Protein 3VCX (pdb70)

Solvent-accessible surface area: 11504 Å² total

Nearest PDB structures (foldseek):
  3vcx-assembly1_B  TM=1.008E+00  e=1.999E-26  Rhodopseudomonas palustris CGA009
  3vcx-assembly1_A  TM=9.948E-01  e=8.046E-24  Rhodopseudomonas palustris CGA009
  5umq-assembly1_A  TM=7.562E-01  e=1.669E-05  Streptomyces sp. CB03234
  3e5d-assembly1_A-2  TM=6.661E-01  e=3.177E-06  Listeria monocytogenes serotype 4b str. F2365
  3oaj-assembly1_A  TM=7.176E-01  e=1.660E-04  Bacillus subtilis subsp. subtilis str. 168

B-factor: mean 14.62, std 11.51, range [1.92, 62.74]

Radius of gyration: 17.18 Å; Cα contacts (8 Å, |Δi|>4): 597; chains: 2; bounding box: 33×38×48 Å

Foldseek 3Di:
DLPPDAEEFAQAQVQQVVVCVVQPQWDWPDDDRAKTKIAHPVGRNYIYMYGNQCPPPPPRVRRDHDDDAEAEDEDDCQPVSCVVCVVVPFDWPADFDVDCWTWTWTATPSRHIYIYIYRD/DPPDEEEFAQQQPQQVVVCVVQPQWDFPDDDRAKTWIAHPVHRHYIYMYGNQPDPPDDPVRRDHDDPAEDEDEDACQPVSCVVCVVVPFAWPADWDPVCNTWTWTATPSRHIYIYHYDD

Structure (mmCIF, N/CA/C/O backbone):
data_3VCX
#
_entry.id   3VCX
#
_cell.length_a   34.825
_cell.length_b   67.918
_cell.length_c   103.481
_cell.angle_alpha   90.00
_cell.angle_beta   90.00
_cell.angle_gamma   90.00
#
_symmetry.space_group_name_H-M   'P 21 21 21'
#
loop_
_entity.id
_entity.type
_entity.pdbx_description
1 polymer 'Glyoxalase/Bleomycin resistance protein/dioxygenase domain'
2 non-polymer 'TETRAETHYLENE GLYCOL'
3 water water
#
loop_
_atom_site.group_PDB
_atom_site.id
_atom_site.type_symbol
_atom_site.label_atom_id
_atom_site.label_alt_id
_atom_site.label_comp_id
_atom_site.label_asym_id
_atom_site.label_entity_id
_atom_site.label_seq_id
_atom_site.pdbx_PDB_ins_code
_atom_site.Cartn_x
_atom_site.Cartn_y
_atom_site.Cartn_z
_atom_site.occupancy
_atom_site.B_iso_or_equiv
_atom_site.auth_seq_id
_atom_site.auth_comp_id
_atom_site.auth_asym_id
_atom_site.auth_atom_id
_atom_site.pdbx_PDB_model_num
ATOM 9 N N . ARG A 1 23 ? 24.003 36.194 75.968 1.00 28.19 2 ARG A N 1
ATOM 10 C CA . ARG A 1 23 ? 23.576 34.793 75.995 1.00 26.14 2 ARG A CA 1
ATOM 11 C C . ARG A 1 23 ? 22.625 34.536 74.799 1.00 20.58 2 ARG A C 1
ATOM 12 O O . ARG A 1 23 ? 21.698 35.302 74.488 1.00 22.46 2 ARG A O 1
ATOM 20 N N . SER A 1 24 ? 22.930 33.475 74.083 1.00 32.26 3 SER A N 1
ATOM 21 C CA . SER A 1 24 ? 22.218 33.243 72.864 1.00 21.56 3 SER A CA 1
ATOM 22 C C . SER A 1 24 ? 20.781 32.880 73.154 1.00 16.13 3 SER A C 1
ATOM 23 O O . SER A 1 24 ? 19.916 33.062 72.271 1.00 13.57 3 SER A O 1
ATOM 26 N N . THR A 1 25 ? 20.531 32.335 74.358 1.00 14.27 4 THR A N 1
ATOM 27 C CA . THR A 1 25 ? 19.208 31.818 74.696 1.00 13.20 4 THR A CA 1
ATOM 28 C C . THR A 1 25 ? 18.414 32.743 75.631 1.00 9.22 4 THR A C 1
ATOM 29 O O . THR A 1 25 ? 17.537 32.253 76.365 1.00 10.39 4 THR A O 1
ATOM 33 N N . SER A 1 26 ? 18.610 34.047 75.589 1.00 11.34 5 SER A N 1
ATOM 34 C CA A SER A 1 26 ? 17.904 34.892 76.569 0.50 9.38 5 SER A CA 1
ATOM 35 C CA B SER A 1 26 ? 17.919 34.937 76.540 0.50 7.81 5 SER A CA 1
ATOM 36 C C . SER A 1 26 ? 16.436 35.165 76.262 1.00 6.89 5 SER A C 1
ATOM 37 O O . SER A 1 26 ? 15.711 35.664 77.126 1.00 9.06 5 SER A O 1
ATOM 42 N N . TYR A 1 27 ? 15.988 34.849 75.033 1.00 6.16 6 TYR A N 1
ATOM 43 C CA . TYR A 1 27 ? 14.609 35.061 74.638 1.00 6.77 6 TYR A CA 1
ATOM 44 C C . TYR A 1 27 ? 14.273 34.160 73.495 1.00 6.15 6 TYR A C 1
ATOM 45 O O . TYR A 1 27 ? 14.942 34.191 72.432 1.00 7.14 6 TYR A O 1
ATOM 54 N N . TYR A 1 28 ? 13.248 33.336 73.673 1.00 5.03 7 TYR A N 1
ATOM 55 C CA . TYR A 1 28 ? 12.815 32.502 72.539 1.00 4.55 7 TYR A CA 1
ATOM 56 C C . TYR A 1 28 ? 11.445 31.946 72.808 1.00 3.74 7 TYR A C 1
ATOM 57 O O . TYR A 1 28 ? 11.004 31.826 73.970 1.00 4.24 7 TYR A O 1
ATOM 66 N N . PRO A 1 29 ? 10.729 31.543 71.771 1.00 3.70 8 PRO A N 1
ATOM 67 C CA . PRO A 1 29 ? 9.405 30.924 71.909 1.00 2.93 8 PRO A CA 1
ATOM 68 C C . PRO A 1 29 ? 9.457 29.402 72.028 1.00 3.51 8 PRO A C 1
ATOM 69 O O . PRO A 1 29 ? 10.418 28.746 71.570 1.00 3.18 8 PRO A O 1
ATOM 73 N N . VAL A 1 30 ? 8.438 28.872 72.720 1.00 2.82 9 VAL A N 1
ATOM 74 C CA . VAL A 1 30 ? 8.230 27.437 72.895 1.00 2.86 9 VAL A CA 1
ATOM 75 C C . VAL A 1 30 ? 6.845 27.145 72.343 1.00 3.41 9 VAL A C 1
ATOM 76 O O . VAL A 1 30 ? 5.862 27.735 72.798 1.00 4.07 9 VAL A O 1
ATOM 80 N N . ILE A 1 31 ? 6.756 26.246 71.365 1.00 2.77 10 ILE A N 1
ATOM 81 C CA . ILE A 1 31 ? 5.462 25.911 70.780 1.00 4.03 10 ILE A CA 1
ATOM 82 C C . ILE A 1 31 ? 4.984 24.542 71.292 1.00 3.05 10 ILE A C 1
ATOM 83 O O . ILE A 1 31 ? 5.804 23.600 71.371 1.00 3.71 10 ILE A O 1
ATOM 96 N N . THR A 1 33 ? 2.841 21.112 70.941 1.00 3.35 12 THR A N 1
ATOM 97 C CA . THR A 1 33 ? 2.284 20.227 69.922 1.00 4.73 12 THR A CA 1
ATOM 98 C C . THR A 1 33 ? 2.144 18.828 70.481 1.00 6.62 12 THR A C 1
ATOM 99 O O . THR A 1 33 ? 2.858 18.437 71.407 1.00 7.02 12 THR A O 1
ATOM 103 N N . SER A 1 34 ? 1.276 18.019 69.848 1.00 5.99 13 SER A N 1
ATOM 104 C CA . SER A 1 34 ? 1.199 16.624 70.155 1.00 6.84 13 SER A CA 1
ATOM 105 C C . SER A 1 34 ? 2.170 15.819 69.318 1.00 7.64 13 SER A C 1
ATOM 106 O O . SER A 1 34 ? 2.285 14.596 69.560 1.00 11.05 13 SER A O 1
ATOM 109 N N . ASP A 1 35 ? 2.882 16.418 68.354 1.00 8.25 14 ASP A N 1
ATOM 110 C CA . ASP A 1 35 ? 3.885 15.677 67.575 1.00 9.82 14 ASP A CA 1
ATOM 111 C C . ASP A 1 35 ? 5.220 16.376 67.614 1.00 7.29 14 ASP A C 1
ATOM 112 O O . ASP A 1 35 ? 5.658 17.074 66.700 1.00 7.56 14 ASP A O 1
ATOM 117 N N . VAL A 1 36 ? 5.895 16.166 68.726 1.00 7.08 15 VAL A N 1
ATOM 118 C CA . VAL A 1 36 ? 7.156 16.809 68.991 1.00 5.69 15 VAL A CA 1
ATOM 119 C C . VAL A 1 36 ? 8.217 16.396 67.982 1.00 6.99 15 VAL A C 1
ATOM 120 O O . VAL A 1 36 ? 8.862 17.281 67.416 1.00 6.77 15 VAL A O 1
ATOM 124 N N . ALA A 1 37 ? 8.402 15.100 67.763 1.00 7.86 16 ALA A N 1
ATOM 125 C CA . ALA A 1 37 ? 9.543 14.680 66.908 1.00 8.21 16 ALA A CA 1
ATOM 126 C C . ALA A 1 37 ? 9.310 15.151 65.450 1.00 7.71 16 ALA A C 1
ATOM 127 O O . ALA A 1 37 ? 10.252 15.611 64.809 1.00 10.66 16 ALA A O 1
ATOM 129 N N . ALA A 1 38 ? 8.076 15.039 64.976 1.00 9.60 17 ALA A N 1
ATOM 130 C CA . ALA A 1 38 ? 7.850 15.460 63.567 1.00 9.99 17 ALA A CA 1
ATOM 131 C C . ALA A 1 38 ? 7.965 16.939 63.390 1.00 8.73 17 ALA A C 1
ATOM 132 O O . ALA A 1 38 ? 8.533 17.409 62.381 1.00 8.77 17 ALA A O 1
ATOM 134 N N . THR A 1 39 ? 7.551 17.700 64.402 1.00 7.03 18 THR A N 1
ATOM 135 C CA . THR A 1 39 ? 7.763 19.156 64.347 1.00 5.45 18 THR A CA 1
ATOM 136 C C . THR A 1 39 ? 9.252 19.513 64.345 1.00 6.04 18 THR A C 1
ATOM 137 O O . THR A 1 39 ? 9.722 20.295 63.527 1.00 6.42 18 THR A O 1
ATOM 141 N N . ALA A 1 40 ? 10.018 18.894 65.236 1.00 5.52 19 ALA A N 1
ATOM 142 C CA . ALA A 1 40 ? 11.448 19.187 65.303 1.00 6.88 19 ALA A CA 1
ATOM 143 C C . ALA A 1 40 ? 12.126 18.826 63.988 1.00 5.97 19 ALA A C 1
ATOM 144 O O . ALA A 1 40 ? 12.958 19.581 63.495 1.00 7.95 19 ALA A O 1
ATOM 146 N N . ALA A 1 41 ? 11.771 17.682 63.407 1.00 6.87 20 ALA A N 1
ATOM 147 C CA . ALA A 1 41 ? 12.428 17.231 62.178 1.00 7.84 20 ALA A CA 1
ATOM 148 C C . ALA A 1 41 ? 12.145 18.237 61.047 1.00 8.53 20 ALA A C 1
ATOM 149 O O . ALA A 1 41 ? 13.013 18.502 60.234 1.00 9.75 20 ALA A O 1
ATOM 151 N N . PHE A 1 42 ? 10.922 18.769 61.042 1.00 6.96 21 PHE A N 1
ATOM 152 C CA . PHE A 1 42 ? 10.524 19.746 60.027 1.00 6.33 21 PHE A CA 1
ATOM 153 C C . PHE A 1 42 ? 11.426 20.995 60.058 1.00 7.21 21 PHE A C 1
ATOM 154 O O . PHE A 1 42 ? 11.955 21.432 59.015 1.00 7.74 21 PHE A O 1
ATOM 162 N N . TYR A 1 43 ? 11.664 21.562 61.235 1.00 5.39 22 TYR A N 1
ATOM 163 C CA . TYR A 1 43 ? 12.455 22.780 61.322 1.00 5.20 22 TYR A CA 1
ATOM 164 C C . TYR A 1 43 ? 13.924 22.496 61.011 1.00 7.20 22 TYR A C 1
ATOM 165 O O . TYR A 1 43 ? 14.638 23.339 60.454 1.00 9.01 22 TYR A O 1
ATOM 174 N N . CYS A 1 44 ? 14.417 21.325 61.416 1.00 7.07 23 CYS A N 1
ATOM 175 C CA . CYS A 1 44 ? 15.809 20.952 61.108 1.00 7.89 23 CYS A CA 1
ATOM 176 C C . CYS A 1 44 ? 15.970 20.719 59.599 1.00 11.36 23 CYS A C 1
ATOM 177 O O . CYS A 1 44 ? 16.997 21.150 58.997 1.00 13.88 23 CYS A O 1
ATOM 180 N N . GLN A 1 45 ? 14.987 20.048 58.986 1.00 8.40 24 GLN A N 1
ATOM 181 C CA . GLN A 1 45 ? 15.119 19.791 57.545 1.00 11.81 24 GLN A CA 1
ATOM 182 C C . GLN A 1 45 ? 15.046 21.040 56.661 1.00 11.12 24 GLN A C 1
ATOM 183 O O . GLN A 1 45 ? 15.819 21.167 55.694 1.00 13.38 24 GLN A O 1
ATOM 189 N N . HIS A 1 46 ? 14.142 21.956 56.991 1.00 8.89 25 HIS A N 1
ATOM 190 C CA . HIS A 1 46 ? 13.846 23.047 56.056 1.00 7.47 25 HIS A CA 1
ATOM 191 C C . HIS A 1 46 ? 14.311 24.414 56.490 1.00 11.30 25 HIS A C 1
ATOM 192 O O . HIS A 1 46 ? 14.382 25.309 55.645 1.00 12.53 25 HIS A O 1
ATOM 199 N N . PHE A 1 47 ? 14.581 24.635 57.788 1.00 9.32 26 PHE A N 1
ATOM 200 C CA . PHE A 1 47 ? 14.839 25.991 58.306 1.00 11.60 26 PHE A CA 1
ATOM 201 C C . PHE A 1 47 ? 16.167 26.176 59.026 1.00 10.89 26 PHE A C 1
ATOM 202 O O . PHE A 1 47 ? 16.343 27.175 59.756 1.00 12.75 26 PHE A O 1
ATOM 210 N N . GLY A 1 48 ? 17.096 25.259 58.794 1.00 9.83 27 GLY A N 1
ATOM 211 C CA . GLY A 1 48 ? 18.477 25.464 59.207 1.00 12.07 27 GLY A CA 1
ATOM 212 C C . GLY A 1 48 ? 18.698 25.321 60.704 1.00 11.37 27 GLY A C 1
ATOM 213 O O . GLY A 1 48 ? 19.695 25.856 61.204 1.00 12.67 27 GLY A O 1
ATOM 214 N N . PHE A 1 49 ? 17.814 24.629 61.404 1.00 10.04 28 PHE A N 1
ATOM 215 C CA . PHE A 1 49 ? 17.944 24.366 62.852 1.00 8.06 28 PHE A CA 1
ATOM 216 C C . PHE A 1 49 ? 18.680 23.078 63.114 1.00 10.03 28 PHE A C 1
ATOM 217 O O . PHE A 1 49 ? 18.646 22.136 62.299 1.00 12.13 28 PHE A O 1
ATOM 225 N N . ARG A 1 50 ? 19.297 23.012 64.293 1.00 8.72 29 ARG A N 1
ATOM 226 C CA A ARG A 1 50 ? 19.806 21.768 64.814 0.50 10.10 29 ARG A CA 1
ATOM 227 C CA B ARG A 1 50 ? 19.863 21.789 64.818 0.50 12.18 29 ARG A CA 1
ATOM 228 C C . ARG A 1 50 ? 19.431 21.637 66.285 1.00 9.55 29 ARG A C 1
ATOM 229 O O . ARG A 1 50 ? 19.200 22.630 66.991 1.00 9.65 29 ARG A O 1
ATOM 244 N N . PRO A 1 51 ? 19.318 20.404 66.777 1.00 11.66 30 PRO A N 1
ATOM 245 C CA . PRO A 1 51 ? 18.906 20.167 68.149 1.00 11.82 30 PRO A CA 1
ATOM 246 C C . PRO A 1 51 ? 20.010 20.365 69.180 1.00 13.02 30 PRO A C 1
ATOM 247 O O . PRO A 1 51 ? 21.136 19.837 68.979 1.00 15.28 30 PRO A O 1
ATOM 251 N N . LEU A 1 52 ? 19.742 21.092 70.251 1.00 10.32 31 LEU A N 1
ATOM 252 C CA . LEU A 1 52 ? 20.680 21.159 71.388 1.00 11.91 31 LEU A CA 1
ATOM 253 C C . LEU A 1 52 ? 20.276 20.213 72.503 1.00 14.47 31 LEU A C 1
ATOM 254 O O . LEU A 1 52 ? 21.064 19.841 73.348 1.00 15.46 31 LEU A O 1
ATOM 259 N N . PHE A 1 53 ? 19.009 19.847 72.540 1.00 11.49 32 PHE A N 1
ATOM 260 C CA . PHE A 1 53 ? 18.453 18.932 73.555 1.00 9.75 32 PHE A CA 1
ATOM 261 C C . PHE A 1 53 ? 17.276 18.253 72.857 1.00 8.41 32 PHE A C 1
ATOM 262 O O . PHE A 1 53 ? 16.424 18.959 72.253 1.00 7.63 32 PHE A O 1
ATOM 270 N N . GLU A 1 54 ? 17.194 16.924 72.925 1.00 9.88 33 GLU A N 1
ATOM 271 C CA . GLU A 1 54 ? 16.107 16.172 72.283 1.00 8.89 33 GLU A CA 1
ATOM 272 C C . GLU A 1 54 ? 15.593 15.090 73.193 1.00 11.19 33 GLU A C 1
ATOM 273 O O . GLU A 1 54 ? 16.297 14.118 73.482 1.00 13.67 33 GLU A O 1
ATOM 279 N N . ALA A 1 55 ? 14.356 15.194 73.598 1.00 11.18 34 ALA A N 1
ATOM 280 C CA . ALA A 1 55 ? 13.678 14.113 74.309 1.00 10.86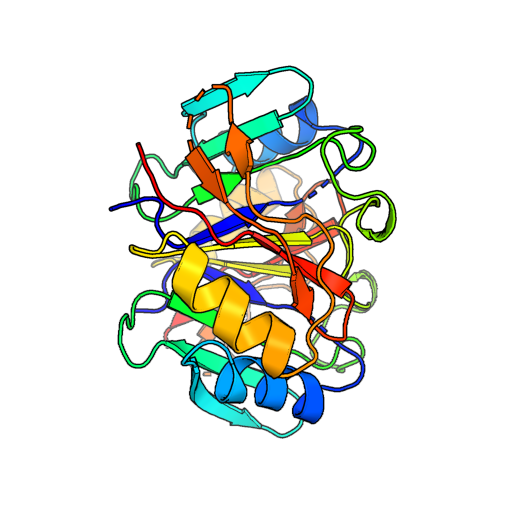 34 ALA A CA 1
ATOM 281 C C . ALA A 1 55 ? 12.283 13.945 73.648 1.00 12.20 34 ALA A C 1
ATOM 282 O O . ALA A 1 55 ? 11.885 14.776 72.839 1.00 11.35 34 ALA A O 1
ATOM 284 N N . ASP A 1 56 ? 11.516 12.916 74.031 1.00 10.57 35 ASP A N 1
ATOM 285 C CA . ASP A 1 56 ? 10.217 12.694 73.421 1.00 10.87 35 ASP A CA 1
ATOM 286 C C . ASP A 1 56 ? 9.258 13.808 73.719 1.00 8.67 35 ASP A C 1
ATOM 287 O O . ASP A 1 56 ? 8.320 14.027 72.939 1.00 12.76 35 ASP A O 1
ATOM 292 N N . TRP A 1 57 ? 9.457 14.499 74.841 1.00 7.35 36 TRP A N 1
ATOM 293 C CA . TRP A 1 57 ? 8.468 15.496 75.291 1.00 7.30 36 TRP A CA 1
ATOM 294 C C . TRP A 1 57 ? 8.906 16.930 75.025 1.00 6.69 36 TRP A C 1
ATOM 295 O O . TRP A 1 57 ? 8.152 17.849 75.235 1.00 6.29 36 TRP A O 1
ATOM 306 N N . TYR A 1 58 ? 10.179 17.128 74.655 1.00 6.91 37 TYR A N 1
ATOM 307 C CA . TYR A 1 58 ? 10.761 18.480 74.549 1.00 5.27 37 TYR A CA 1
ATOM 308 C C . TYR A 1 58 ? 11.994 18.462 73.661 1.00 5.57 37 TYR A C 1
ATOM 309 O O . TYR A 1 58 ? 12.893 17.633 73.875 1.00 7.51 37 TYR A O 1
ATOM 318 N N . VAL A 1 59 ? 12.041 19.393 72.713 1.00 5.39 38 VAL A N 1
ATOM 319 C CA . VAL A 1 59 ? 13.241 19.544 71.897 1.00 5.55 38 VAL A CA 1
ATOM 320 C C . VAL A 1 59 ? 13.605 21.036 71.838 1.00 6.06 38 VAL A C 1
ATOM 321 O O . VAL A 1 59 ? 12.738 21.883 71.609 1.00 5.74 38 VAL A O 1
ATOM 325 N N . HIS A 1 60 ? 14.876 21.356 72.138 1.00 5.64 39 HIS A N 1
ATOM 326 C CA . HIS A 1 60 ? 15.333 22.733 71.947 1.00 6.40 39 HIS A CA 1
ATOM 327 C C . HIS A 1 60 ? 16.138 22.800 70.653 1.00 5.38 39 HIS A C 1
ATOM 328 O O . HIS A 1 60 ? 17.185 22.146 70.516 1.00 6.72 39 HIS A O 1
ATOM 335 N N . LEU A 1 61 ? 15.680 23.627 69.705 1.00 5.07 40 LEU A N 1
ATOM 336 C CA . LEU A 1 61 ? 16.400 23.811 68.435 1.00 5.15 40 LEU A CA 1
ATOM 337 C C . LEU A 1 61 ? 17.063 25.172 68.415 1.00 5.61 40 LEU A C 1
ATOM 338 O O . LEU A 1 61 ? 16.535 26.175 68.934 1.00 4.95 40 LEU A O 1
ATOM 343 N N . GLN A 1 62 ? 18.212 25.216 67.755 1.00 5.95 41 GLN A N 1
ATOM 344 C CA . GLN A 1 62 ? 18.945 26.446 67.577 1.00 6.80 41 GLN A CA 1
ATOM 345 C C . GLN A 1 62 ? 19.417 26.546 66.130 1.00 6.69 41 GLN A C 1
ATOM 346 O O . GLN A 1 62 ? 19.780 25.521 65.518 1.00 8.98 41 GLN A O 1
ATOM 352 N N . SER A 1 63 ? 19.370 27.740 65.545 1.00 7.30 42 SER A N 1
ATOM 353 C CA . SER A 1 63 ? 19.864 27.889 64.175 1.00 6.99 42 SER A CA 1
ATOM 354 C C . SER A 1 63 ? 21.353 27.610 64.130 1.00 8.55 42 SER A C 1
ATOM 355 O O . SER A 1 63 ? 22.115 28.103 64.958 1.00 8.29 42 SER A O 1
ATOM 358 N N . ALA A 1 64 ? 21.762 26.809 63.156 1.00 9.32 43 ALA A N 1
ATOM 359 C CA . ALA A 1 64 ? 23.180 26.547 62.959 1.00 9.73 43 ALA A CA 1
ATOM 360 C C . ALA A 1 64 ? 24.016 27.802 62.699 1.00 9.64 43 ALA A C 1
ATOM 361 O O . ALA A 1 64 ? 25.154 27.866 63.133 1.00 13.32 43 ALA A O 1
ATOM 363 N N . GLU A 1 65 ? 23.427 28.766 61.996 1.00 9.25 44 GLU A N 1
ATOM 364 C CA . GLU A 1 65 ? 24.148 29.964 61.598 1.00 9.80 44 GLU A CA 1
ATOM 365 C C . GLU A 1 65 ? 23.993 31.141 62.545 1.00 11.53 44 GLU A C 1
ATOM 366 O O . GLU A 1 65 ? 24.649 32.127 62.397 1.00 13.97 44 GLU A O 1
ATOM 372 N N . ASP A 1 66 ? 23.077 31.057 63.520 1.00 8.95 45 ASP A N 1
ATOM 373 C CA . ASP A 1 66 ? 22.878 32.149 64.475 1.00 9.19 45 ASP A CA 1
ATOM 374 C C . ASP A 1 66 ? 22.372 31.581 65.795 1.00 8.10 45 ASP A C 1
ATOM 375 O O . ASP A 1 66 ? 21.158 31.324 65.945 1.00 7.30 45 ASP A O 1
ATOM 380 N N . PRO A 1 67 ? 23.228 31.419 66.767 1.00 8.64 46 PRO A N 1
ATOM 381 C CA . PRO A 1 67 ? 22.794 30.850 68.038 1.00 8.62 46 PRO A CA 1
ATOM 382 C C . PRO A 1 67 ? 21.750 31.708 68.745 1.00 8.46 46 PRO A C 1
ATOM 383 O O . PRO A 1 67 ? 21.111 31.208 69.673 1.00 9.24 46 PRO A O 1
ATOM 387 N N . ALA A 1 68 ? 21.558 32.959 68.353 1.00 7.63 47 ALA A N 1
ATOM 388 C CA . ALA A 1 68 ? 20.487 33.762 68.951 1.00 7.32 47 ALA A CA 1
ATOM 389 C C . ALA A 1 68 ? 19.098 33.404 68.416 1.00 8.24 47 ALA A C 1
ATOM 390 O O . ALA A 1 68 ? 18.127 33.984 68.904 1.00 10.20 47 ALA A O 1
ATOM 392 N N . VAL A 1 69 ? 18.988 32.503 67.461 1.00 6.07 48 VAL A N 1
ATOM 393 C CA . VAL A 1 69 ? 17.673 32.096 66.924 1.00 5.38 48 VAL A CA 1
ATOM 394 C C . VAL A 1 69 ? 17.432 30.700 67.477 1.00 5.19 48 VAL A C 1
ATOM 395 O O . VAL A 1 69 ? 18.108 29.734 67.124 1.00 6.07 48 VAL A O 1
ATOM 399 N N . ASN A 1 70 ? 16.406 30.619 68.331 1.00 4.91 49 ASN A N 1
ATOM 400 C CA . ASN A 1 70 ? 16.058 29.383 69.035 1.00 4.58 49 ASN A CA 1
ATOM 401 C C . ASN A 1 70 ? 14.554 29.158 68.923 1.00 3.99 49 ASN A C 1
ATOM 402 O O . ASN A 1 70 ? 13.768 30.125 68.953 1.00 5.29 49 ASN A O 1
ATOM 407 N N . LEU A 1 71 ? 14.163 27.890 68.913 1.00 3.92 50 LEU A N 1
ATOM 408 C CA . LEU A 1 71 ? 12.761 27.495 68.935 1.00 3.71 50 LEU A CA 1
ATOM 409 C C . LEU A 1 71 ? 12.680 26.226 69.750 1.00 3.77 50 LEU A C 1
ATOM 410 O O . LEU A 1 71 ? 13.379 25.252 69.441 1.00 5.17 50 LEU A O 1
ATOM 415 N N . ALA A 1 72 ? 11.838 26.200 70.772 1.00 3.77 51 ALA A N 1
ATOM 416 C CA . ALA A 1 72 ? 11.660 24.953 71.523 1.00 3.05 51 ALA A CA 1
ATOM 417 C C . ALA A 1 72 ? 10.286 24.391 71.207 1.00 2.69 51 ALA A C 1
ATOM 418 O O . ALA A 1 72 ? 9.347 25.107 70.864 1.00 3.01 51 ALA A O 1
ATOM 420 N N . ILE A 1 73 ? 10.188 23.068 71.285 1.00 3.88 52 ILE A N 1
ATOM 421 C CA A ILE A 1 73 ? 9.001 22.327 70.887 0.50 5.13 52 ILE A CA 1
ATOM 422 C CA B ILE A 1 73 ? 9.024 22.283 70.855 0.50 2.92 52 ILE A CA 1
ATOM 423 C C . ILE A 1 73 ? 8.662 21.419 72.056 1.00 4.13 52 ILE A C 1
ATOM 424 O O . ILE A 1 73 ? 9.497 20.667 72.540 1.00 5.66 52 ILE A O 1
ATOM 433 N N . LEU A 1 74 ? 7.416 21.500 72.519 1.00 3.59 53 LEU A N 1
ATOM 434 C CA . LEU A 1 74 ? 7.023 20.912 73.800 1.00 3.55 53 LEU A CA 1
ATOM 435 C C . LEU A 1 74 ? 5.752 20.134 73.644 1.00 3.34 53 LEU A C 1
ATOM 436 O O . LEU A 1 74 ? 4.821 20.660 73.030 1.00 3.68 53 LEU A O 1
ATOM 441 N N . ASP A 1 75 ? 5.636 18.960 74.256 1.00 3.78 54 ASP A N 1
ATOM 442 C CA . ASP A 1 75 ? 4.355 18.267 74.298 1.00 3.92 54 ASP A CA 1
ATOM 443 C C . ASP A 1 75 ? 3.361 19.073 75.091 1.00 4.43 54 ASP A C 1
ATOM 444 O O . ASP A 1 75 ? 3.565 19.291 76.288 1.00 3.85 54 ASP A O 1
ATOM 449 N N . GLY A 1 76 ? 2.278 19.553 74.447 1.00 4.67 55 GLY A N 1
ATOM 450 C CA . GLY A 1 76 ? 1.398 20.522 75.088 1.00 4.57 55 GLY A CA 1
ATOM 451 C C . GLY A 1 76 ? 0.533 20.024 76.216 1.00 3.91 55 GLY A C 1
ATOM 452 O O . GLY A 1 76 ? -0.183 20.820 76.817 1.00 4.84 55 GLY A O 1
ATOM 453 N N . GLN A 1 77 ? 0.591 18.718 76.531 1.00 4.40 56 GLN A N 1
ATOM 454 C CA . GLN A 1 77 ? -0.103 18.204 77.705 1.00 4.93 56 GLN A CA 1
ATOM 455 C C . GLN A 1 77 ? 0.850 17.732 78.797 1.00 5.25 56 GLN A C 1
ATOM 456 O O . GLN A 1 77 ? 0.411 17.105 79.761 1.00 5.83 56 GLN A O 1
ATOM 462 N N . HIS A 1 78 ? 2.125 18.043 78.649 1.00 5.27 57 HIS A N 1
ATOM 463 C CA . HIS A 1 78 ? 3.071 17.581 79.675 1.00 5.42 57 HIS A CA 1
ATOM 464 C C . HIS A 1 78 ? 2.729 18.180 81.017 1.00 7.75 57 HIS A C 1
ATOM 465 O O . HIS A 1 78 ? 2.419 19.360 81.101 1.00 7.87 57 HIS A O 1
ATOM 472 N N . SER A 1 79 ? 2.829 17.346 82.066 1.00 7.45 58 SER A N 1
ATOM 473 C CA . SER A 1 79 ? 2.314 17.702 83.400 1.00 8.97 58 SER A CA 1
ATOM 474 C C . SER A 1 79 ? 3.110 18.893 83.935 1.00 11.18 58 SER A C 1
ATOM 475 O O . SER A 1 79 ? 2.606 19.595 84.847 1.00 15.58 58 SER A O 1
ATOM 478 N N . THR A 1 80 ? 4.326 19.099 83.475 1.00 10.80 59 THR A N 1
ATOM 479 C CA . THR A 1 80 ? 5.133 20.220 83.940 1.00 15.17 59 THR A CA 1
ATOM 480 C C . THR A 1 80 ? 4.651 21.571 83.457 1.00 15.18 59 THR A C 1
ATOM 481 O O . THR A 1 80 ? 5.041 22.609 84.001 1.00 16.19 59 THR A O 1
ATOM 485 N N . ILE A 1 81 ? 3.842 21.641 82.396 1.00 10.05 60 ILE A N 1
ATOM 486 C CA . ILE A 1 81 ? 3.169 22.892 82.028 1.00 7.34 60 ILE A CA 1
ATOM 487 C C . ILE A 1 81 ? 1.989 23.111 82.974 1.00 6.02 60 ILE A C 1
ATOM 488 O O . ILE A 1 81 ? 1.191 22.207 83.202 1.00 7.45 60 ILE A O 1
ATOM 493 N N . PRO A 1 82 ? 1.865 24.330 83.601 1.00 7.88 61 PRO A N 1
ATOM 494 C CA . PRO A 1 82 ? 0.689 24.597 84.448 1.00 8.63 61 PRO A CA 1
ATOM 495 C C . PRO A 1 82 ? -0.592 24.250 83.663 1.00 6.38 61 PRO A C 1
ATOM 496 O O . PRO A 1 82 ? -0.698 24.542 82.468 1.00 7.76 61 PRO A O 1
ATOM 500 N N . ALA A 1 83 ? -1.526 23.628 84.360 1.00 8.28 62 ALA A N 1
ATOM 501 C CA . ALA A 1 83 ? -2.697 23.038 83.702 1.00 9.69 62 ALA A CA 1
ATOM 502 C C . ALA A 1 83 ? -3.424 24.038 82.840 1.00 12.03 62 ALA A C 1
ATOM 503 O O . ALA A 1 83 ? -3.833 23.720 81.735 1.00 11.87 62 ALA A O 1
ATOM 505 N N . ALA A 1 84 ? -3.565 25.277 83.313 1.00 10.46 63 ALA A N 1
ATOM 506 C CA . ALA A 1 84 ? -4.302 26.270 82.547 1.00 12.20 63 ALA A CA 1
ATOM 507 C C . ALA A 1 84 ? -3.680 26.602 81.219 1.00 12.76 63 ALA A C 1
ATOM 508 O O . ALA A 1 84 ? -4.410 27.075 80.313 1.00 17.30 63 ALA A O 1
ATOM 510 N N . GLY A 1 85 ? -2.351 26.400 81.062 1.00 10.74 64 GLY A N 1
ATOM 511 C CA . GLY A 1 85 ? -1.702 26.694 79.815 1.00 9.38 64 GLY A CA 1
ATOM 512 C C . GLY A 1 85 ? -1.578 25.527 78.835 1.00 8.45 64 GLY A C 1
ATOM 513 O O . GLY A 1 85 ? -1.008 25.699 77.796 1.00 8.90 64 GLY A O 1
ATOM 514 N N . ARG A 1 86 ? -2.001 24.323 79.238 1.00 7.24 65 ARG A N 1
ATOM 515 C CA . ARG A 1 86 ? -1.812 23.204 78.338 1.00 7.45 65 ARG A CA 1
ATOM 516 C C . ARG A 1 86 ? -2.662 23.400 77.105 1.00 7.98 65 ARG A C 1
ATOM 517 O O . ARG A 1 86 ? -3.749 23.999 77.155 1.00 10.82 65 ARG A O 1
ATOM 525 N N . GLY A 1 87 ? -2.201 22.843 75.996 1.00 5.65 66 GLY A N 1
ATOM 526 C CA . GLY A 1 87 ? -2.919 23.053 74.748 1.00 5.50 66 GLY A CA 1
ATOM 527 C C . GLY A 1 87 ? -2.072 22.749 73.544 1.00 5.84 66 GLY A C 1
ATOM 528 O O . GLY A 1 87 ? -1.143 21.931 73.589 1.00 6.38 66 GLY A O 1
ATOM 529 N N . GLN A 1 88 ? -2.422 23.417 72.456 1.00 4.36 67 GLN A N 1
ATOM 530 C CA . GLN A 1 88 ? -1.841 23.132 71.146 1.00 3.70 67 GLN A CA 1
ATOM 531 C C . GLN A 1 88 ? -1.645 24.458 70.435 1.00 3.02 67 GLN A C 1
ATOM 532 O O . GLN A 1 88 ? -2.567 25.330 70.436 1.00 5.30 67 GLN A O 1
ATOM 538 N N . VAL A 1 89 ? -0.488 24.648 69.805 1.00 3.61 68 VAL A N 1
ATOM 539 C CA . VAL A 1 89 ? -0.169 25.963 69.216 1.00 3.93 68 VAL A CA 1
ATOM 540 C C . VAL A 1 89 ? -1.188 26.382 68.173 1.00 3.71 68 VAL A C 1
ATOM 541 O O . VAL A 1 89 ? -1.658 25.593 67.348 1.00 4.86 68 VAL A O 1
ATOM 545 N N . SER A 1 90 ? -1.468 27.687 68.192 1.00 3.15 69 SER A N 1
ATOM 546 C CA A SER A 1 90 ? -2.314 28.294 67.168 0.52 2.60 69 SER A CA 1
ATOM 547 C CA B SER A 1 90 ? -2.349 28.293 67.187 0.48 4.75 69 SER A CA 1
ATOM 548 C C . SER A 1 90 ? -2.060 29.789 67.222 1.00 3.60 69 SER A C 1
ATOM 549 O O . SER A 1 90 ? -1.438 30.296 68.163 1.00 3.11 69 SER A O 1
ATOM 554 N N . GLY A 1 91 ? -2.549 30.518 66.210 1.00 3.29 70 GLY A N 1
ATOM 555 C CA . GLY A 1 91 ? -2.507 31.982 66.211 1.00 3.13 70 GLY A CA 1
ATOM 556 C C . GLY A 1 91 ? -1.128 32.553 66.360 1.00 2.42 70 GLY A C 1
ATOM 557 O O . GLY A 1 91 ? -0.935 33.575 67.011 1.00 3.51 70 GLY A O 1
ATOM 558 N N . LEU A 1 92 ? -0.169 31.940 65.651 1.00 3.27 71 LEU A N 1
ATOM 559 C CA . LEU A 1 92 ? 1.223 32.306 65.763 1.00 2.31 71 LEU A CA 1
ATOM 560 C C . LEU A 1 92 ? 1.873 32.394 64.393 1.00 3.38 71 LEU A C 1
ATOM 561 O O . LEU A 1 92 ? 1.610 31.535 63.510 1.00 3.57 71 LEU A O 1
ATOM 566 N N . ILE A 1 93 ? 2.724 33.400 64.196 1.00 2.30 72 ILE A N 1
ATOM 567 C CA . ILE A 1 93 ? 3.620 33.469 63.027 1.00 2.49 72 ILE A CA 1
ATOM 568 C C . ILE A 1 93 ? 5.021 33.555 63.561 1.00 2.68 72 ILE A C 1
ATOM 569 O O . ILE A 1 93 ? 5.301 34.263 64.527 1.00 3.93 72 ILE A O 1
ATOM 574 N N . LEU A 1 94 ? 5.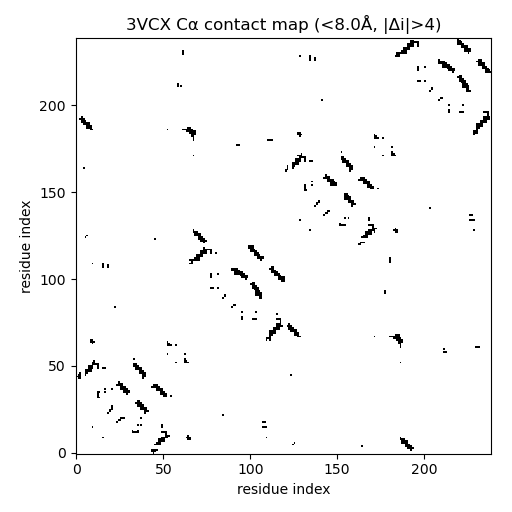948 32.833 62.941 1.00 3.40 73 LEU A N 1
ATOM 575 C CA . LEU A 1 94 ? 7.365 33.028 63.181 1.00 3.22 73 LEU A CA 1
ATOM 576 C C . LEU A 1 94 ? 7.941 33.794 62.001 1.00 3.60 73 LEU A C 1
ATOM 577 O O . LEU A 1 94 ? 7.801 33.353 60.840 1.00 4.00 73 LEU A O 1
ATOM 582 N N . ASN A 1 95 ? 8.510 34.964 62.269 1.00 3.43 74 ASN A N 1
ATOM 583 C CA . ASN A 1 95 ? 9.101 35.821 61.221 1.00 3.54 74 ASN A CA 1
ATOM 584 C C . ASN A 1 95 ? 10.580 35.575 61.172 1.00 4.07 74 ASN A C 1
ATOM 585 O O . ASN A 1 95 ? 11.264 35.684 62.194 1.00 5.24 74 ASN A O 1
ATOM 590 N N . PHE A 1 96 ? 11.083 35.275 59.979 1.00 5.18 75 PHE A N 1
ATOM 591 C CA . PHE A 1 96 ? 12.531 35.190 59.776 1.00 4.80 75 PHE A CA 1
ATOM 592 C C . PHE A 1 96 ? 12.907 36.135 58.636 1.00 6.45 75 PHE A C 1
ATOM 593 O O . PHE A 1 96 ? 12.364 36.050 57.524 1.00 7.30 75 PHE A O 1
ATOM 601 N N . GLU A 1 97 ? 13.872 36.993 58.924 1.00 7.96 76 GLU A N 1
ATOM 602 C CA . GLU A 1 97 ? 14.508 37.814 57.886 1.00 9.17 76 GLU A CA 1
ATOM 603 C C . GLU A 1 97 ? 15.598 37.070 57.194 1.00 10.27 76 GLU A C 1
ATOM 604 O O . GLU A 1 97 ? 16.465 36.443 57.816 1.00 12.29 76 GLU A O 1
ATOM 610 N N . VAL A 1 98 ? 15.553 37.166 55.855 1.00 10.31 77 VAL A N 1
ATOM 611 C CA . VAL A 1 98 ? 16.515 36.480 54.995 1.00 12.89 77 VAL A CA 1
ATOM 612 C C . VAL A 1 98 ? 16.943 37.443 53.878 1.00 10.27 77 VAL A C 1
ATOM 613 O O . VAL A 1 98 ? 16.187 38.352 53.482 1.00 13.91 77 VAL A O 1
ATOM 617 N N . ASP A 1 99 ? 18.095 37.152 53.299 1.00 16.06 78 ASP A N 1
ATOM 618 C CA . ASP A 1 99 ? 18.610 37.988 52.222 1.00 21.02 78 ASP A CA 1
ATOM 619 C C . ASP A 1 99 ? 17.904 37.730 50.903 1.00 17.35 78 ASP A C 1
ATOM 620 O O . ASP A 1 99 ? 17.704 38.683 50.121 1.00 19.40 78 ASP A O 1
ATOM 625 N N . ASP A 1 100 ? 17.440 36.489 50.699 1.00 14.64 79 ASP A N 1
ATOM 626 C CA . ASP A 1 100 ? 16.906 36.130 49.368 1.00 15.33 79 ASP A CA 1
ATOM 627 C C . ASP A 1 100 ? 15.616 35.304 49.538 1.00 11.95 79 ASP A C 1
ATOM 628 O O . ASP A 1 100 ? 15.646 34.087 49.417 1.00 11.40 79 ASP A O 1
ATOM 633 N N . PRO A 1 101 ? 14.488 35.975 49.818 1.00 9.75 80 PRO A N 1
ATOM 634 C CA . PRO A 1 101 ? 13.238 35.197 49.991 1.00 9.84 80 PRO A CA 1
ATOM 635 C C . PRO A 1 101 ? 12.796 34.508 48.697 1.00 8.21 80 PRO A C 1
ATOM 636 O O . PRO A 1 101 ? 12.136 33.487 48.776 1.00 9.07 80 PRO A O 1
ATOM 640 N N . ASP A 1 102 ? 13.151 35.076 47.550 1.00 9.27 81 ASP A N 1
ATOM 641 C CA . ASP A 1 102 ? 12.825 34.373 46.297 1.00 9.39 81 ASP A CA 1
ATOM 642 C C . ASP A 1 102 ? 13.428 32.976 46.221 1.00 8.96 81 ASP A C 1
ATOM 643 O O . ASP A 1 102 ? 12.712 31.998 45.946 1.00 9.37 81 ASP A O 1
ATOM 648 N N . ARG A 1 103 ? 14.726 32.864 46.475 1.00 10.05 82 ARG A N 1
ATOM 649 C CA . ARG A 1 103 ? 15.381 31.572 46.470 1.00 9.96 82 ARG A CA 1
ATOM 650 C C . ARG A 1 103 ? 14.838 30.630 47.526 1.00 10.54 82 ARG A C 1
ATOM 651 O O . ARG A 1 103 ? 14.659 29.426 47.302 1.00 9.69 82 ARG A O 1
ATOM 659 N N . GLU A 1 104 ? 14.474 31.191 48.689 1.00 9.11 83 GLU A N 1
ATOM 660 C CA . GLU A 1 104 ? 13.904 30.354 49.726 1.00 8.34 83 GLU A CA 1
ATOM 661 C C . GLU A 1 104 ? 12.519 29.836 49.323 1.00 6.37 83 GLU A C 1
ATOM 662 O O . GLU A 1 104 ? 12.171 28.678 49.590 1.00 7.74 83 GLU A O 1
ATOM 668 N N . TYR A 1 105 ? 11.703 30.696 48.695 1.00 6.75 84 TYR A N 1
ATOM 669 C CA . TYR A 1 105 ? 10.421 30.221 48.169 1.00 7.68 84 TYR A CA 1
ATOM 670 C C . TYR A 1 105 ? 10.619 29.068 47.194 1.00 6.96 84 TYR A C 1
ATOM 671 O O . TYR A 1 105 ? 9.910 28.057 47.256 1.00 7.04 84 TYR A O 1
ATOM 680 N N . ALA A 1 106 ? 11.571 29.215 46.273 1.00 7.24 85 ALA A N 1
ATOM 681 C CA . ALA A 1 106 ? 11.724 28.160 45.269 1.00 7.69 85 ALA A CA 1
ATOM 682 C C . ALA A 1 106 ? 12.040 26.816 45.910 1.00 7.54 85 ALA A C 1
ATOM 683 O O . ALA A 1 106 ? 11.452 25.778 45.578 1.00 8.30 85 ALA A O 1
ATOM 685 N N . ARG A 1 107 ? 12.960 26.846 46.877 1.00 7.24 86 ARG A N 1
ATOM 686 C CA . ARG A 1 107 ? 13.385 25.606 47.553 1.00 9.09 86 ARG A CA 1
ATOM 687 C C . ARG A 1 107 ? 12.201 25.017 48.321 1.00 9.24 86 ARG A C 1
ATOM 688 O O . ARG A 1 107 ? 11.903 23.797 48.251 1.00 9.27 86 ARG A O 1
ATOM 696 N N . LEU A 1 108 ? 11.533 25.867 49.122 1.00 7.33 87 LEU A N 1
ATOM 697 C CA . LEU A 1 108 ? 10.448 25.340 49.957 1.00 8.60 87 LEU A CA 1
ATOM 698 C C . LEU A 1 108 ? 9.224 24.868 49.175 1.00 8.06 87 LEU A C 1
ATOM 699 O O . LEU A 1 108 ? 8.595 23.855 49.529 1.00 8.53 87 LEU A O 1
ATOM 704 N N . GLN A 1 109 ? 8.869 25.603 48.122 1.00 7.07 88 GLN A N 1
ATOM 705 C CA . GLN A 1 109 ? 7.736 25.179 47.310 1.00 7.93 88 GLN A CA 1
ATOM 706 C C . GLN A 1 109 ? 8.055 23.835 46.653 1.00 9.17 88 GLN A C 1
ATOM 707 O O . GLN A 1 109 ? 7.207 22.940 46.604 1.00 9.99 88 GLN A O 1
ATOM 713 N N . GLN A 1 110 ? 9.283 23.697 46.165 1.00 7.45 89 GLN A N 1
ATOM 714 C CA . GLN A 1 110 ? 9.658 22.431 45.498 1.00 9.24 89 GLN A CA 1
ATOM 715 C C . GLN A 1 110 ? 9.764 21.287 46.482 1.00 8.33 89 GLN A C 1
ATOM 716 O O . GLN A 1 110 ? 9.572 20.139 46.093 1.00 11.48 89 GLN A O 1
ATOM 722 N N . ALA A 1 111 ? 9.966 21.595 47.763 1.00 7.68 90 ALA A N 1
ATOM 723 C CA . ALA A 1 111 ? 9.976 20.575 48.839 1.00 9.47 90 ALA A CA 1
ATOM 724 C C . ALA A 1 111 ? 8.576 20.173 49.277 1.00 11.07 90 ALA A C 1
ATOM 725 O O . ALA A 1 111 ? 8.412 19.293 50.145 1.00 12.92 90 ALA A O 1
ATOM 727 N N . GLY A 1 112 ? 7.556 20.816 48.750 1.00 10.10 91 GLY A N 1
ATOM 728 C CA . GLY A 1 112 ? 6.182 20.471 49.030 1.00 9.44 91 GLY A CA 1
ATOM 729 C C . GLY A 1 112 ? 5.550 21.164 50.224 1.00 10.15 91 GLY A C 1
ATOM 730 O O . GLY A 1 112 ? 4.450 20.797 50.641 1.00 12.73 91 GLY A O 1
ATOM 731 N N . LEU A 1 113 ? 6.169 22.238 50.730 1.00 7.94 92 LEU A N 1
ATOM 732 C CA . LEU A 1 113 ? 5.598 22.960 51.873 1.00 7.69 92 LEU A CA 1
ATOM 733 C C . LEU A 1 113 ? 4.378 23.750 51.409 1.00 9.20 92 LEU A C 1
ATOM 734 O O . LEU A 1 113 ? 4.246 24.167 50.235 1.00 9.40 92 LEU A O 1
ATOM 739 N N . PRO A 1 114 ? 3.433 23.991 52.303 1.00 8.10 93 PRO A N 1
ATOM 740 C CA . PRO A 1 114 ? 2.243 24.732 51.889 1.00 8.32 93 PRO A CA 1
ATOM 741 C C . PRO A 1 114 ? 2.576 26.182 51.676 1.00 10.19 93 PRO A C 1
ATOM 742 O O . PRO A 1 114 ? 3.245 26.819 52.505 1.00 9.22 93 PRO A O 1
ATOM 746 N N . ILE A 1 115 ? 2.071 26.752 50.607 1.00 9.28 94 ILE A N 1
ATOM 747 C CA . ILE A 1 115 ? 2.319 28.159 50.351 1.00 9.08 94 ILE A CA 1
ATOM 748 C C . ILE A 1 115 ? 1.008 28.895 50.626 1.00 10.66 94 ILE A C 1
ATOM 749 O O . ILE A 1 115 ? 0.016 28.768 49.917 1.00 13.08 94 ILE A O 1
ATOM 754 N N . LEU A 1 116 ? 1.028 29.674 51.687 1.00 8.77 95 LEU A N 1
ATOM 755 C CA . LEU A 1 116 ? -0.152 30.414 52.126 1.00 8.94 95 LEU A CA 1
ATOM 756 C C . LEU A 1 116 ? -0.254 31.800 51.545 1.00 10.95 95 LEU A C 1
ATOM 757 O O . LEU A 1 116 ? -1.361 32.346 51.376 1.00 12.96 95 LEU A O 1
ATOM 762 N N . LEU A 1 117 ? 0.909 32.382 51.219 1.00 9.36 96 LEU A N 1
ATOM 763 C CA . LEU A 1 117 ? 0.942 33.684 50.557 1.00 11.00 96 LEU A CA 1
ATOM 764 C C . LEU A 1 117 ? 2.165 33.692 49.650 1.00 9.38 96 LEU A C 1
ATOM 765 O O . LEU A 1 117 ? 3.276 33.414 50.109 1.00 9.87 96 LEU A O 1
ATOM 770 N N . THR A 1 118 ? 1.939 33.931 48.358 1.00 10.90 97 THR A N 1
ATOM 771 C CA . THR A 1 118 ? 3.043 33.954 47.388 1.00 10.09 97 THR A CA 1
ATOM 772 C C . THR A 1 118 ? 3.861 35.212 47.548 1.00 9.26 97 THR A C 1
ATOM 773 O O . THR A 1 118 ? 3.432 36.206 48.204 1.00 11.71 97 THR A O 1
ATOM 777 N N . LEU A 1 119 ? 5.043 35.209 46.975 1.00 10.18 98 LEU A N 1
ATOM 778 C CA . LEU A 1 119 ? 5.946 36.321 47.047 1.00 10.06 98 LEU A CA 1
ATOM 779 C C . LEU A 1 119 ? 5.307 37.634 46.660 1.00 12.62 98 LEU A C 1
ATOM 780 O O . LEU A 1 119 ? 4.660 37.739 45.626 1.00 12.73 98 LEU A O 1
ATOM 785 N N . ARG A 1 120 ? 5.486 38.643 47.485 1.00 13.05 99 ARG A N 1
ATOM 786 C CA . ARG A 1 120 ? 5.039 39.962 47.130 1.00 15.76 99 ARG A CA 1
ATOM 787 C C . ARG A 1 120 ? 5.844 41.016 47.848 1.00 15.26 99 ARG A C 1
ATOM 788 O O . ARG A 1 120 ? 6.364 40.791 48.963 1.00 14.86 99 ARG A O 1
ATOM 796 N N . ASP A 1 121 ? 5.892 42.175 47.218 1.00 15.97 100 ASP A N 1
ATOM 797 C CA . ASP A 1 121 ? 6.478 43.374 47.811 1.00 18.57 100 ASP A CA 1
ATOM 798 C C . ASP A 1 121 ? 5.411 44.078 48.630 1.00 24.13 100 ASP A C 1
ATOM 799 O O . ASP A 1 121 ? 4.251 44.136 48.228 1.00 31.78 100 ASP A O 1
ATOM 804 N N . GLU A 1 122 ? 5.796 44.591 49.785 1.00 25.65 101 GLU A N 1
ATOM 805 C CA . GLU A 1 122 ? 4.825 45.270 50.644 1.00 30.92 101 GLU A CA 1
ATOM 806 C C . GLU A 1 122 ? 5.034 46.781 50.764 1.00 26.12 101 GLU A C 1
ATOM 807 O O . GLU A 1 122 ? 4.051 47.524 50.768 1.00 48.23 101 GLU A O 1
ATOM 813 N N . GLY A 1 125 ? 7.665 47.959 53.223 1.00 41.75 104 GLY A N 1
ATOM 814 C CA . GLY A 1 125 ? 9.081 47.671 53.082 1.00 29.46 104 GLY A CA 1
ATOM 815 C C . GLY A 1 125 ? 9.480 46.246 53.491 1.00 39.78 104 GLY A C 1
ATOM 816 O O . GLY A 1 125 ? 10.455 46.023 54.224 1.00 45.39 104 GLY A O 1
ATOM 817 N N . GLN A 1 126 ? 8.722 45.262 53.033 1.00 42.17 105 GLN A N 1
ATOM 818 C CA . GLN A 1 126 ? 9.233 43.909 53.047 1.00 28.58 105 GLN A CA 1
ATOM 819 C C . GLN A 1 126 ? 8.836 43.217 51.729 1.00 33.33 105 GLN A C 1
ATOM 820 O O . GLN A 1 126 ? 7.731 43.420 51.216 1.00 25.41 105 GLN A O 1
ATOM 826 N N . ARG A 1 127 ? 9.755 42.462 51.151 1.00 16.07 106 ARG A N 1
ATOM 827 C CA . ARG A 1 127 ? 9.376 41.433 50.166 1.00 13.52 106 ARG A CA 1
ATOM 828 C C . ARG A 1 127 ? 9.303 40.124 50.964 1.00 14.10 106 ARG A C 1
ATOM 829 O O . ARG A 1 127 ? 10.243 39.773 51.699 1.00 13.95 106 ARG A O 1
ATOM 837 N N . HIS A 1 128 ? 8.239 39.361 50.772 1.00 10.13 107 HIS A N 1
ATOM 838 C CA . HIS A 1 128 ? 8.082 38.150 51.614 1.00 8.92 107 HIS A CA 1
ATOM 839 C C . HIS A 1 128 ? 7.115 37.153 51.017 1.00 9.45 107 HIS A C 1
ATOM 840 O O . HIS A 1 128 ? 6.388 37.459 50.075 1.00 10.57 107 HIS A O 1
ATOM 847 N N . PHE A 1 129 ? 7.083 35.978 51.631 1.00 7.40 108 PHE A N 1
ATOM 848 C CA . PHE A 1 129 ? 6.075 34.958 51.336 1.00 7.87 108 PHE A CA 1
ATOM 849 C C . PHE A 1 129 ? 5.792 34.233 52.658 1.00 6.82 108 PHE A C 1
ATOM 850 O O . PHE A 1 129 ? 6.591 34.310 53.594 1.00 6.90 108 PHE A O 1
ATOM 858 N N . ILE A 1 130 ? 4.714 33.450 52.689 1.00 6.92 109 ILE A N 1
ATOM 859 C CA . ILE A 1 130 ? 4.301 32.769 53.925 1.00 6.18 109 ILE A CA 1
ATOM 860 C C . ILE A 1 130 ? 4.061 31.313 53.674 1.00 6.20 109 ILE A C 1
ATOM 861 O O . ILE A 1 130 ? 3.329 30.948 52.739 1.00 7.16 109 ILE A O 1
ATOM 866 N N . THR A 1 131 ? 4.670 30.476 54.503 1.00 5.90 110 THR A N 1
ATOM 867 C CA . THR A 1 131 ? 4.447 29.031 54.522 1.00 6.28 110 THR A CA 1
ATOM 868 C C . THR A 1 131 ? 3.971 28.636 55.923 1.00 5.55 110 THR A C 1
ATOM 869 O O . THR A 1 131 ? 3.493 29.529 56.656 1.00 5.20 110 THR A O 1
ATOM 873 N N . ALA A 1 132 ? 4.088 27.352 56.277 1.00 4.98 111 ALA A N 1
ATOM 874 C CA . ALA A 1 132 ? 3.554 26.922 57.583 1.00 4.94 111 ALA A CA 1
ATOM 875 C C . ALA A 1 132 ? 4.139 25.623 57.955 1.00 5.00 111 ALA A C 1
ATOM 876 O O . ALA A 1 132 ? 4.527 24.819 57.062 1.00 6.08 111 ALA A O 1
ATOM 878 N N . ASP A 1 133 ? 4.218 25.372 59.261 1.00 3.99 112 ASP A N 1
ATOM 879 C CA . ASP A 1 133 ? 4.672 24.079 59.753 1.00 5.40 112 ASP A CA 1
ATOM 880 C C . ASP A 1 133 ? 3.496 23.084 59.851 1.00 5.88 112 ASP A C 1
ATOM 881 O O . ASP A 1 133 ? 2.361 23.452 59.569 1.00 5.97 112 ASP A O 1
ATOM 886 N N . PRO A 1 134 ? 3.776 21.837 60.260 1.00 6.62 113 PRO A N 1
ATOM 887 C CA . PRO A 1 134 ? 2.697 20.848 60.238 1.00 8.34 113 PRO A CA 1
ATOM 888 C C . PRO A 1 134 ? 1.635 21.082 61.302 1.00 8.04 113 PRO A C 1
ATOM 889 O O . PRO A 1 134 ? 0.524 20.517 61.230 1.00 9.23 113 PRO A O 1
ATOM 893 N N . ASN A 1 135 ? 1.922 21.970 62.273 1.00 5.23 114 ASN A N 1
ATOM 894 C CA . ASN A 1 135 ? 0.933 22.404 63.261 1.00 5.03 114 ASN A CA 1
ATOM 895 C C . ASN A 1 135 ? 0.077 23.559 62.802 1.00 3.47 114 ASN A C 1
ATOM 896 O O . ASN A 1 135 ? -0.833 24.015 63.518 1.00 6.83 114 ASN A O 1
ATOM 901 N N . GLY A 1 136 ? 0.427 24.109 61.638 1.00 4.78 115 GLY A N 1
ATOM 902 C CA . GLY A 1 136 ? -0.261 25.336 61.218 1.00 5.84 115 GLY A CA 1
ATOM 903 C C . GLY A 1 136 ? 0.370 26.611 61.74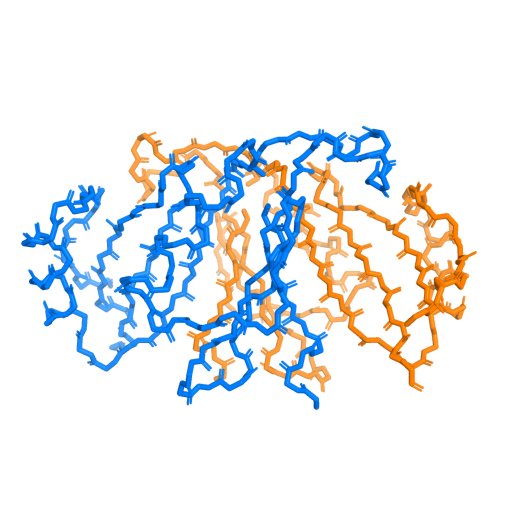4 1.00 6.49 115 GLY A C 1
ATOM 904 O O . GLY A 1 136 ? -0.250 27.675 61.589 1.00 7.25 115 GLY A O 1
ATOM 905 N N . VAL A 1 137 ? 1.537 26.571 62.360 1.00 4.39 116 VAL A N 1
ATOM 906 C CA . VAL A 1 137 ? 2.262 27.809 62.682 1.00 3.38 116 VAL A CA 1
ATOM 907 C C . VAL A 1 137 ? 2.672 28.443 61.370 1.00 4.04 116 VAL A C 1
ATOM 908 O O . VAL A 1 137 ? 3.251 27.780 60.515 1.00 4.68 116 VAL A O 1
ATOM 912 N N . LEU A 1 138 ? 2.323 29.701 61.175 1.00 3.65 117 LEU A N 1
ATOM 913 C CA . LEU A 1 138 ? 2.744 30.385 59.933 1.00 3.52 117 LEU A CA 1
ATOM 914 C C . LEU A 1 138 ? 4.185 30.794 60.028 1.00 3.54 117 LEU A C 1
ATOM 915 O O . LEU A 1 138 ? 4.673 31.094 61.116 1.00 3.67 117 LEU A O 1
ATOM 920 N N . ILE A 1 139 ? 4.845 30.776 58.887 1.00 3.48 118 ILE A N 1
ATOM 921 C CA . ILE A 1 139 ? 6.257 31.109 58.804 1.00 3.65 118 ILE A CA 1
ATOM 922 C C . ILE A 1 139 ? 6.401 32.165 57.724 1.00 4.12 118 ILE A C 1
ATOM 923 O O . ILE A 1 139 ? 6.124 31.888 56.544 1.00 5.05 118 ILE A O 1
ATOM 928 N N . ASP A 1 140 ? 6.754 33.376 58.125 1.00 4.72 119 ASP A N 1
ATOM 929 C CA . ASP A 1 140 ? 6.817 34.522 57.184 1.00 5.46 119 ASP A CA 1
ATOM 930 C C . ASP A 1 140 ? 8.312 34.775 56.955 1.00 6.04 119 ASP A C 1
ATOM 931 O O . ASP A 1 140 ? 9.058 35.121 57.853 1.00 6.86 119 ASP A O 1
ATOM 936 N N . ILE A 1 141 ? 8.690 34.587 55.686 1.00 6.54 120 ILE A N 1
ATOM 937 C CA A ILE A 1 141 ? 10.075 34.739 55.255 0.42 8.52 120 ILE A CA 1
ATOM 938 C CA B ILE A 1 141 ? 10.080 34.709 55.226 0.58 6.65 120 ILE A CA 1
ATOM 939 C C . ILE A 1 141 ? 10.227 36.044 54.504 1.00 8.66 120 ILE A C 1
ATOM 940 O O . ILE A 1 141 ? 9.606 36.247 53.449 1.00 7.89 120 ILE A O 1
ATOM 949 N N . ILE A 1 142 ? 11.010 36.940 55.099 1.00 7.77 121 ILE A N 1
ATOM 950 C CA . ILE A 1 142 ? 10.984 38.371 54.806 1.00 8.87 121 ILE A CA 1
ATOM 951 C C . ILE A 1 142 ? 12.369 38.970 54.502 1.00 10.61 121 ILE A C 1
ATOM 952 O O . ILE A 1 142 ? 13.359 38.680 55.183 1.00 12.88 121 ILE A O 1
ATOM 957 N N . LYS A 1 143 ? 12.414 39.833 53.488 1.00 12.11 122 LYS A N 1
ATOM 958 C CA . LYS A 1 143 ? 13.574 40.666 53.272 1.00 15.78 122 LYS A CA 1
ATOM 959 C C . LYS A 1 143 ? 13.081 42.073 53.505 1.00 29.20 122 LYS A C 1
ATOM 960 O O . LYS A 1 143 ? 12.151 42.506 52.816 1.00 22.36 122 LYS A O 1
ATOM 966 N N . PRO A 1 144 ? 13.723 42.816 54.403 1.00 30.62 123 PRO A N 1
ATOM 967 C CA . PRO A 1 144 ? 13.524 44.290 54.382 1.00 33.25 123 PRO A CA 1
ATOM 968 C C . PRO A 1 144 ? 13.834 44.971 53.011 1.00 36.87 123 PRO A C 1
ATOM 969 O O . PRO A 1 144 ? 14.900 44.734 52.421 1.00 33.96 123 PRO A O 1
ATOM 973 N N . ILE A 1 145 ? 12.878 45.756 52.492 1.00 35.55 124 ILE A N 1
ATOM 974 C CA . ILE A 1 145 ? 13.069 46.554 51.261 1.00 31.90 124 ILE A CA 1
ATOM 975 C C . ILE A 1 145 ? 12.652 48.011 51.481 1.00 36.68 124 ILE A C 1
ATOM 976 O O . ILE A 1 145 ? 12.004 48.333 52.476 1.00 38.43 124 ILE A O 1
ATOM 981 N N . SER B 1 24 ? 17.689 45.063 64.059 1.00 31.25 3 SER B N 1
ATOM 982 C CA . SER B 1 24 ? 17.827 43.998 65.065 1.00 18.71 3 SER B CA 1
ATOM 983 C C . SER B 1 24 ? 16.563 43.122 65.184 1.00 22.35 3 SER B C 1
ATOM 984 O O . SER B 1 24 ? 16.182 42.677 66.271 1.00 24.00 3 SER B O 1
ATOM 987 N N . THR B 1 25 ? 15.923 42.884 64.039 1.00 17.72 4 THR B N 1
ATOM 988 C CA . THR B 1 25 ? 14.693 42.141 63.987 1.00 13.94 4 THR B CA 1
ATOM 989 C C . THR B 1 25 ? 14.767 40.877 63.125 1.00 10.01 4 THR B C 1
ATOM 990 O O . THR B 1 25 ? 13.804 40.590 62.412 1.00 10.12 4 THR B O 1
ATOM 994 N N . SER B 1 26 ? 15.866 40.125 63.147 1.00 9.33 5 SER B N 1
ATOM 995 C CA . SER B 1 26 ? 15.988 38.994 62.203 1.00 8.10 5 SER B CA 1
ATOM 996 C C . SER B 1 26 ? 15.098 37.766 62.503 1.00 7.53 5 SER B C 1
ATOM 997 O O . SER B 1 26 ? 14.888 36.916 61.627 1.00 8.45 5 SER B O 1
ATOM 1000 N N . TYR B 1 27 ? 14.554 37.670 63.714 1.00 6.62 6 TYR B N 1
ATOM 1001 C CA . TYR B 1 27 ? 13.736 36.490 64.077 1.00 5.49 6 TYR B CA 1
ATOM 1002 C C . TYR B 1 27 ? 12.891 36.867 65.251 1.00 6.28 6 TYR B C 1
ATOM 1003 O O . TYR B 1 27 ? 13.398 37.337 66.288 1.00 7.67 6 TYR B O 1
ATOM 1012 N N . TYR B 1 28 ? 11.589 36.705 65.124 1.00 4.70 7 TYR B N 1
ATOM 1013 C CA . TYR B 1 28 ? 10.735 36.993 66.263 1.00 4.26 7 TYR B CA 1
ATOM 1014 C C . TYR B 1 28 ? 9.351 36.419 66.027 1.00 3.63 7 TYR B C 1
ATOM 1015 O O . TYR B 1 28 ? 8.924 36.204 64.868 1.00 3.57 7 TYR B O 1
ATOM 1024 N N . PRO B 1 29 ? 8.594 36.191 67.079 1.00 3.32 8 PRO B N 1
ATOM 1025 C CA . PRO B 1 29 ? 7.199 35.748 66.960 1.00 3.16 8 PRO B CA 1
ATOM 1026 C C . PRO B 1 29 ? 6.223 36.889 66.797 1.00 2.82 8 PRO B C 1
ATOM 1027 O O . PRO B 1 29 ? 6.444 38.025 67.265 1.00 3.13 8 PRO B O 1
ATOM 1031 N N . VAL B 1 30 ? 5.119 36.536 66.155 1.00 3.27 9 VAL B N 1
ATOM 1032 C CA . VAL B 1 30 ? 3.963 37.427 65.969 1.00 2.22 9 VAL B CA 1
ATOM 1033 C C . VAL B 1 30 ? 2.800 36.685 66.564 1.00 3.09 9 VAL B C 1
ATOM 1034 O O . VAL B 1 30 ? 2.478 35.552 66.145 1.00 3.52 9 VAL B O 1
ATOM 1038 N N . ILE B 1 31 ? 2.159 37.283 67.577 1.00 1.92 10 ILE B N 1
ATOM 1039 C CA . ILE B 1 31 ? 0.982 36.682 68.247 1.00 2.56 10 ILE B CA 1
ATOM 1040 C C . ILE B 1 31 ? -0.313 37.284 67.770 1.00 4.12 10 ILE B C 1
ATOM 1041 O O . ILE B 1 31 ? -0.419 38.514 67.678 1.00 3.33 10 ILE B O 1
ATOM 1054 N N . THR B 1 33 ? -4.240 38.190 68.176 1.00 3.39 12 THR B N 1
ATOM 1055 C CA . THR B 1 33 ? -5.130 38.516 69.292 1.00 4.65 12 THR B CA 1
ATOM 1056 C C . THR B 1 33 ? -6.400 39.181 68.763 1.00 4.08 12 THR B C 1
ATOM 1057 O O . THR B 1 33 ? -6.382 39.845 67.730 1.00 5.45 12 THR B O 1
ATOM 1061 N N . SER B 1 34 ? -7.480 39.063 69.544 1.00 5.46 13 SER B N 1
ATOM 1062 C CA . SER B 1 34 ? -8.681 39.857 69.312 1.00 7.54 13 SER B CA 1
ATOM 1063 C C . SER B 1 34 ? -8.586 41.268 69.902 1.00 7.20 13 SER B C 1
ATOM 1064 O O . SER B 1 34 ? -9.459 42.082 69.656 1.00 9.03 13 SER B O 1
ATOM 1067 N N . ASP B 1 35 ? -7.518 41.576 70.633 1.00 5.86 14 ASP B N 1
ATOM 1068 C CA . ASP B 1 35 ? -7.400 42.912 71.280 1.00 6.17 14 ASP B CA 1
ATOM 1069 C C . ASP B 1 35 ? -5.932 43.343 71.204 1.00 4.41 14 ASP B C 1
ATOM 1070 O O . ASP B 1 35 ? -5.146 43.160 72.147 1.00 5.13 14 ASP B O 1
ATOM 1075 N N . VAL B 1 36 ? -5.573 43.920 70.063 1.00 5.17 15 VAL B N 1
ATOM 1076 C CA . VAL B 1 36 ? -4.202 44.391 69.837 1.00 4.37 15 VAL B CA 1
ATOM 1077 C C . VAL B 1 36 ? -3.790 45.426 70.899 1.00 5.05 15 VAL B C 1
ATOM 1078 O O . VAL B 1 36 ? -2.714 45.306 71.487 1.00 5.15 15 VAL B O 1
ATOM 1082 N N . ALA B 1 37 ? -4.666 46.389 71.169 1.00 4.89 16 ALA B N 1
ATOM 1083 C CA . ALA B 1 37 ? -4.308 47.501 72.043 1.00 5.08 16 ALA B CA 1
ATOM 1084 C C . ALA B 1 37 ? -4.091 47.029 73.492 1.00 6.39 16 ALA B C 1
ATOM 1085 O O . ALA B 1 37 ? -3.123 47.518 74.126 1.00 6.00 16 ALA B O 1
ATOM 1087 N N . ALA B 1 38 ? -4.935 46.157 74.014 1.00 6.04 17 ALA B N 1
ATOM 1088 C CA . ALA B 1 38 ? -4.709 45.695 75.364 1.00 6.48 17 ALA B CA 1
ATOM 1089 C C . ALA B 1 38 ? -3.506 44.793 75.443 1.00 5.68 17 ALA B C 1
ATOM 1090 O O . ALA B 1 38 ? -2.828 44.756 76.472 1.00 5.79 17 ALA B O 1
ATOM 1092 N N . THR B 1 39 ? -3.253 43.984 74.410 1.00 3.49 18 THR B N 1
ATOM 1093 C CA . THR B 1 39 ? -2.097 43.080 74.442 1.00 4.89 18 THR B CA 1
ATOM 1094 C C . THR B 1 39 ? -0.823 43.925 74.402 1.00 3.29 18 THR B C 1
ATOM 1095 O O . THR B 1 39 ? 0.092 43.698 75.208 1.00 3.81 18 THR B O 1
ATOM 1099 N N . ALA B 1 40 ? -0.733 44.921 73.512 1.00 3.73 19 ALA B N 1
ATOM 1100 C CA . ALA B 1 40 ? 0.439 45.784 73.487 1.00 4.15 19 ALA B CA 1
ATOM 1101 C C . ALA B 1 40 ? 0.613 46.511 74.795 1.00 5.10 19 ALA B C 1
ATOM 1102 O O . ALA B 1 40 ? 1.730 46.627 75.305 1.00 5.60 19 ALA B O 1
ATOM 1104 N N . ALA B 1 41 ? -0.478 47.016 75.387 1.00 3.94 20 ALA B N 1
ATOM 1105 C CA . ALA B 1 41 ? -0.326 47.752 76.650 1.00 5.16 20 ALA B CA 1
ATOM 1106 C C . ALA B 1 41 ? 0.283 46.831 77.696 1.00 4.86 20 ALA B C 1
ATOM 1107 O O . ALA B 1 41 ? 1.120 47.273 78.495 1.00 5.28 20 ALA B O 1
ATOM 1109 N N . PHE B 1 42 ? -0.161 45.568 77.764 1.00 4.21 21 PHE B N 1
ATOM 1110 C CA . PHE B 1 42 ? 0.336 44.651 78.792 1.00 4.47 21 PHE B CA 1
ATOM 1111 C C . PHE B 1 42 ? 1.872 44.511 78.707 1.00 3.86 21 PHE B C 1
ATOM 1112 O O . PHE B 1 42 ? 2.575 44.609 79.735 1.00 4.66 21 PHE B O 1
ATOM 1120 N N . TYR B 1 43 ? 2.409 44.308 77.486 1.00 3.38 22 TYR B N 1
ATOM 1121 C CA . TYR B 1 43 ? 3.859 44.119 77.368 1.00 3.71 22 TYR B CA 1
ATOM 1122 C C . TYR B 1 43 ? 4.623 45.386 77.630 1.00 4.86 22 TYR B C 1
ATOM 1123 O O . TYR B 1 43 ? 5.764 45.361 78.153 1.00 5.51 22 TYR B O 1
ATOM 1132 N N . CYS B 1 44 ? 4.071 46.527 77.258 1.00 4.55 23 CYS B N 1
ATOM 1133 C CA . CYS B 1 44 ? 4.716 47.796 77.512 1.00 5.78 23 CYS B CA 1
ATOM 1134 C C . CYS B 1 44 ? 4.656 48.170 78.987 1.00 5.98 23 CYS B C 1
ATOM 1135 O O . CYS B 1 44 ? 5.562 48.818 79.483 1.00 7.88 23 CYS B O 1
ATOM 1138 N N . GLN B 1 45 ? 3.575 47.804 79.674 1.00 5.23 24 GLN B N 1
ATOM 1139 C CA . GLN B 1 45 ? 3.481 48.115 81.105 1.00 6.29 24 GLN B CA 1
ATOM 1140 C C . GLN B 1 45 ? 4.400 47.238 81.935 1.00 5.78 24 GLN B C 1
ATOM 1141 O O . GLN B 1 45 ? 5.021 47.746 82.885 1.00 8.01 24 GLN B O 1
ATOM 1147 N N . HIS B 1 46 ? 4.516 45.949 81.579 1.00 5.86 25 HIS B N 1
ATOM 1148 C CA . HIS B 1 46 ? 5.113 45.019 82.563 1.00 7.13 25 HIS B CA 1
ATOM 1149 C C . HIS B 1 46 ? 6.414 44.390 82.107 1.00 9.04 25 HIS B C 1
ATOM 1150 O O . HIS B 1 46 ? 7.126 43.853 82.954 1.00 10.34 25 HIS B O 1
ATOM 1157 N N . PHE B 1 47 ? 6.764 44.458 80.831 1.00 6.86 26 PHE B N 1
ATOM 1158 C CA . PHE B 1 47 ? 7.911 43.705 80.313 1.00 9.05 26 PHE B CA 1
ATOM 1159 C C . PHE B 1 47 ? 8.931 44.577 79.577 1.00 8.92 26 PHE B C 1
ATOM 1160 O O . PHE B 1 47 ? 9.779 44.056 78.881 1.00 11.63 26 PHE B O 1
ATOM 1168 N N . GLY B 1 48 ? 8.854 45.869 79.746 1.00 8.48 27 GLY B N 1
ATOM 1169 C CA . GLY B 1 48 ? 9.891 46.755 79.239 1.00 11.14 27 GLY B CA 1
ATOM 1170 C C . GLY B 1 48 ? 9.913 46.920 77.736 1.00 9.07 27 GLY B C 1
ATOM 1171 O O . GLY B 1 48 ? 10.923 47.343 77.169 1.00 11.22 27 GLY B O 1
ATOM 1172 N N . PHE B 1 49 ? 8.797 46.616 77.089 1.00 7.07 28 PHE B N 1
ATOM 1173 C CA . PHE B 1 49 ? 8.711 46.802 75.643 1.00 6.09 28 PHE B CA 1
ATOM 1174 C C . PHE B 1 49 ? 8.257 48.202 75.287 1.00 8.11 28 PHE B C 1
ATOM 1175 O O . PHE B 1 49 ? 7.546 48.897 76.050 1.00 8.82 28 PHE B O 1
ATOM 1183 N N . ARG B 1 50 ? 8.670 48.629 74.107 1.00 7.03 29 ARG B N 1
ATOM 1184 C CA . ARG B 1 50 ? 8.198 49.880 73.527 1.00 9.27 29 ARG B CA 1
ATOM 1185 C C . ARG B 1 50 ? 7.906 49.648 72.040 1.00 9.64 29 ARG B C 1
ATOM 1186 O O . ARG B 1 50 ? 8.522 48.804 71.370 1.00 7.71 29 ARG B O 1
ATOM 1194 N N . PRO B 1 51 ? 6.967 50.402 71.446 1.00 8.52 30 PRO B N 1
ATOM 1195 C CA . PRO B 1 51 ? 6.658 50.150 70.043 1.00 10.64 30 PRO B CA 1
ATOM 1196 C C . PRO B 1 51 ? 7.738 50.673 69.113 1.00 10.05 30 PRO B C 1
ATOM 1197 O O . PRO B 1 51 ? 8.189 51.824 69.266 1.00 12.80 30 PRO B O 1
ATOM 1201 N N . LEU B 1 52 ? 8.178 49.845 68.175 1.00 9.60 31 LEU B N 1
ATOM 1202 C CA . LEU B 1 52 ? 9.076 50.292 67.134 1.00 11.44 31 LEU B CA 1
ATOM 1203 C C . LEU B 1 52 ? 8.271 50.897 66.008 1.00 11.76 31 LEU B C 1
ATOM 1204 O O . LEU B 1 52 ? 8.692 51.916 65.401 1.00 18.20 31 LEU B O 1
ATOM 1209 N N . PHE B 1 53 ? 7.167 50.277 65.640 1.00 11.89 32 PHE B N 1
ATOM 1210 C CA . PHE B 1 53 ? 6.179 50.841 64.750 1.00 11.64 32 PHE B CA 1
ATOM 1211 C C . PHE B 1 53 ? 4.818 50.228 65.013 1.00 8.87 32 PHE B C 1
ATOM 1212 O O . PHE B 1 53 ? 4.707 49.137 65.604 1.00 8.95 32 PHE B O 1
ATOM 1220 N N . GLU B 1 54 ? 3.776 50.915 64.579 1.00 8.55 33 GLU B N 1
ATOM 1221 C CA . GLU B 1 54 ? 2.467 50.414 64.838 1.00 7.00 33 GLU B CA 1
ATOM 1222 C C . GLU B 1 54 ? 1.411 50.979 63.926 1.00 10.85 33 GLU B C 1
ATOM 1223 O O . GLU B 1 54 ? 1.548 52.081 63.397 1.00 10.47 33 GLU B O 1
ATOM 1229 N N . ALA B 1 55 ? 0.333 50.221 63.790 1.00 8.65 34 ALA B N 1
ATOM 1230 C CA . ALA B 1 55 ? -0.965 50.641 63.268 1.00 11.19 34 ALA B CA 1
ATOM 1231 C C . ALA B 1 55 ? -2.012 50.091 64.233 1.00 10.95 34 ALA B C 1
ATOM 1232 O O . ALA B 1 55 ? -1.686 49.353 65.190 1.00 10.63 34 ALA B O 1
ATOM 1234 N N . ASP B 1 56 ? -3.279 50.431 64.044 1.00 10.42 35 ASP B N 1
ATOM 1235 C CA . ASP B 1 56 ? -4.279 49.923 64.997 1.00 11.24 35 ASP B CA 1
ATOM 1236 C C . ASP B 1 56 ? -4.454 48.388 65.000 1.00 12.99 35 ASP B C 1
ATOM 1237 O O . ASP B 1 56 ? -4.925 47.827 65.991 1.00 15.01 35 ASP B O 1
ATOM 1242 N N . TRP B 1 57 ? -4.008 47.730 63.932 1.00 9.28 36 TRP B N 1
ATOM 1243 C CA . TRP B 1 57 ? -4.150 46.269 63.759 1.00 9.49 36 TRP B CA 1
ATOM 1244 C C . TRP B 1 57 ? -2.834 45.524 63.935 1.00 8.96 36 TRP B C 1
ATOM 1245 O O . TRP B 1 57 ? -2.796 44.290 63.817 1.00 7.55 36 TRP B O 1
ATOM 1256 N N . TYR B 1 58 ? -1.726 46.241 64.181 1.00 7.97 37 TYR B N 1
ATOM 1257 C CA . TYR B 1 58 ? -0.402 45.594 64.194 1.00 6.45 37 TYR B CA 1
ATOM 1258 C C . TYR B 1 58 ? 0.542 46.447 65.000 1.00 8.36 37 TYR B C 1
ATOM 1259 O O . TYR B 1 58 ? 0.722 47.627 64.681 1.00 8.93 37 TYR B O 1
ATOM 1268 N N . VAL B 1 59 ? 1.170 45.867 66.006 1.00 6.65 38 VAL B N 1
ATOM 1269 C CA . VAL B 1 59 ? 2.120 46.634 66.853 1.00 7.36 38 VAL B CA 1
ATOM 1270 C C . VAL B 1 59 ? 3.421 45.793 66.881 1.00 8.29 38 VAL B C 1
ATOM 1271 O O . VAL B 1 59 ? 3.398 44.653 67.362 1.00 7.21 38 VAL B O 1
ATOM 1275 N N . HIS B 1 60 ? 4.523 46.364 66.412 1.00 5.57 39 HIS B N 1
ATOM 1276 C CA . HIS B 1 60 ? 5.813 45.707 66.587 1.00 6.55 39 HIS B CA 1
ATOM 1277 C C . HIS B 1 60 ? 6.492 46.259 67.865 1.00 4.56 39 HIS B C 1
ATOM 1278 O O . HIS B 1 60 ? 6.866 47.434 67.913 1.00 6.02 39 HIS B O 1
ATOM 1285 N N . LEU B 1 61 ? 6.625 45.412 68.882 1.00 4.00 40 LEU B N 1
ATOM 1286 C CA . LEU B 1 61 ? 7.282 45.800 70.157 1.00 5.08 40 LEU B CA 1
ATOM 1287 C C . LEU B 1 61 ? 8.739 45.359 70.195 1.00 4.76 40 LEU B C 1
ATOM 1288 O O . LEU B 1 61 ? 9.070 44.262 69.733 1.00 4.75 40 LEU B O 1
ATOM 1293 N N . GLN B 1 62 ? 9.574 46.206 70.801 1.00 4.75 41 GLN B N 1
ATOM 1294 C CA . GLN B 1 62 ? 10.984 45.872 70.968 1.00 5.24 41 GLN B CA 1
ATOM 1295 C C . GLN B 1 62 ? 11.386 46.268 72.378 1.00 5.23 41 GLN B C 1
ATOM 1296 O O . GLN B 1 62 ? 10.954 47.296 72.871 1.00 6.80 41 GLN B O 1
ATOM 1302 N N . SER B 1 63 ? 12.188 45.429 73.041 1.00 5.53 42 SER B N 1
ATOM 1303 C CA . SER B 1 63 ? 12.672 45.806 74.381 1.00 8.68 42 SER B CA 1
ATOM 1304 C C . SER B 1 63 ? 13.564 47.013 74.263 1.00 8.50 42 SER B C 1
ATOM 1305 O O . SER B 1 63 ? 14.485 47.070 73.469 1.00 8.09 42 SER B O 1
ATOM 1308 N N . ALA B 1 64 ? 13.299 48.008 75.126 1.00 12.06 43 ALA B N 1
ATOM 1309 C CA . ALA B 1 64 ? 14.145 49.175 75.175 1.00 15.72 43 ALA B CA 1
ATOM 1310 C C . ALA B 1 64 ? 15.564 48.834 75.599 1.00 12.60 43 ALA B C 1
ATOM 1311 O O . ALA B 1 64 ? 16.554 49.248 74.991 1.00 14.24 43 ALA B O 1
ATOM 1313 N N . GLU B 1 65 ? 15.639 47.994 76.620 1.00 14.12 44 GLU B N 1
ATOM 1314 C CA . GLU B 1 65 ? 16.910 47.696 77.242 1.00 21.45 44 GLU B CA 1
ATOM 1315 C C . GLU B 1 65 ? 17.706 46.601 76.479 1.00 20.36 44 GLU B C 1
ATOM 1316 O O . GLU B 1 65 ? 18.936 46.578 76.561 1.00 23.18 44 GLU B O 1
ATOM 1322 N N . ASP B 1 66 ? 17.027 45.695 75.742 1.00 12.81 45 ASP B N 1
ATOM 1323 C CA . ASP B 1 66 ? 17.698 44.741 74.860 1.00 16.15 45 ASP B CA 1
ATOM 1324 C C . ASP B 1 66 ? 17.026 44.731 73.489 1.00 14.00 45 ASP B C 1
ATOM 1325 O O . ASP B 1 66 ? 16.053 43.983 73.259 1.00 11.24 45 ASP B O 1
ATOM 1330 N N . PRO B 1 67 ? 17.532 45.537 72.559 1.00 11.14 46 PRO B N 1
ATOM 1331 C CA . PRO B 1 67 ? 16.900 45.702 71.242 1.00 12.39 46 PRO B CA 1
ATOM 1332 C C . PRO B 1 67 ? 16.800 44.433 70.421 1.00 11.82 46 PRO B C 1
ATOM 1333 O O . PRO B 1 67 ? 16.100 44.383 69.407 1.00 13.55 46 PRO B O 1
ATOM 1337 N N . ALA B 1 68 ? 17.501 43.386 70.845 1.00 12.41 47 ALA B N 1
ATOM 1338 C CA . ALA B 1 68 ? 17.416 42.122 70.129 1.00 14.83 47 ALA B CA 1
ATOM 1339 C C . ALA B 1 68 ? 16.099 41.355 70.436 1.00 10.42 47 ALA B C 1
ATOM 1340 O O . ALA B 1 68 ? 15.816 40.336 69.798 1.00 12.62 47 ALA B O 1
ATOM 1342 N N . VAL B 1 69 ? 15.340 41.796 71.434 1.00 7.61 48 VAL B N 1
ATOM 1343 C CA . VAL B 1 69 ? 14.110 41.132 71.851 1.00 5.86 48 VAL B CA 1
ATOM 1344 C C . VAL B 1 69 ? 12.898 41.825 71.249 1.00 6.20 48 VAL B C 1
ATOM 1345 O O . VAL B 1 69 ? 12.637 42.999 71.513 1.00 6.31 48 VAL B O 1
ATOM 1349 N N . ASN B 1 70 ? 12.162 41.087 70.418 1.00 4.61 49 ASN B N 1
ATOM 1350 C CA . ASN B 1 70 ? 11.055 41.643 69.642 1.00 5.57 49 ASN B CA 1
ATOM 1351 C C . ASN B 1 70 ? 9.866 40.770 69.749 1.00 4.82 49 ASN B C 1
ATOM 1352 O O . ASN B 1 70 ? 9.992 39.548 69.852 1.00 4.64 49 ASN B O 1
ATOM 1357 N N . LEU B 1 71 ? 8.679 41.375 69.741 1.00 5.11 50 LEU B N 1
ATOM 1358 C CA . LEU B 1 71 ? 7.414 40.632 69.777 1.00 4.82 50 LEU B CA 1
ATOM 1359 C C . LEU B 1 71 ? 6.421 41.459 69.016 1.00 3.53 50 LEU B C 1
ATOM 1360 O O . LEU B 1 71 ? 6.259 42.648 69.307 1.00 3.70 50 LEU B O 1
ATOM 1365 N N . ALA B 1 72 ? 5.772 40.893 68.002 1.00 2.72 51 ALA B N 1
ATOM 1366 C CA . ALA B 1 72 ? 4.774 41.620 67.268 1.00 2.49 51 ALA B CA 1
ATOM 1367 C C . ALA B 1 72 ? 3.390 41.081 67.611 1.00 2.57 51 ALA B C 1
ATOM 1368 O O . ALA B 1 72 ? 3.202 39.914 67.984 1.00 3.12 51 ALA B O 1
ATOM 1370 N N . ILE B 1 73 ? 2.403 41.990 67.539 1.00 4.75 52 ILE B N 1
ATOM 1371 C CA A ILE B 1 73 ? 1.022 41.725 67.936 0.52 6.17 52 ILE B CA 1
ATOM 1372 C CA B ILE B 1 73 ? 1.011 41.789 67.990 0.48 4.45 52 ILE B CA 1
ATOM 1373 C C . ILE B 1 73 ? 0.105 42.083 66.795 1.00 4.20 52 ILE B C 1
ATOM 1374 O O . ILE B 1 73 ? 0.171 43.186 66.250 1.00 5.57 52 ILE B O 1
ATOM 1383 N N . LEU B 1 74 ? -0.692 41.113 66.371 1.00 4.44 53 LEU B N 1
ATOM 1384 C CA . LEU B 1 74 ? -1.463 41.197 65.141 1.00 3.99 53 LEU B CA 1
ATOM 1385 C C . LEU B 1 74 ? -2.930 40.881 65.433 1.00 3.69 53 LEU B C 1
ATOM 1386 O O . LEU B 1 74 ? -3.263 39.897 66.092 1.00 4.20 53 LEU B O 1
ATOM 1391 N N . ASP B 1 75 ? -3.818 41.682 64.839 1.00 4.37 54 ASP B N 1
ATOM 1392 C CA . ASP B 1 75 ? -5.245 41.386 64.828 1.00 4.48 54 ASP B CA 1
ATOM 1393 C C . ASP B 1 75 ? -5.435 40.053 64.059 1.00 6.40 54 ASP B C 1
ATOM 1394 O O . ASP B 1 75 ? -5.192 39.936 62.852 1.00 5.57 54 ASP B O 1
ATOM 1399 N N . GLY B 1 76 ? -5.877 39.028 64.795 1.00 4.68 55 GLY B N 1
ATOM 1400 C CA . GLY B 1 76 ? -5.879 37.664 64.281 1.00 4.70 55 GLY B CA 1
ATOM 1401 C C . GLY B 1 76 ? -6.914 37.393 63.203 1.00 5.03 55 GLY B C 1
ATOM 1402 O O . GLY B 1 76 ? -6.933 36.287 62.631 1.00 6.38 55 GLY B O 1
ATOM 1403 N N . GLN B 1 77 ? -7.828 38.344 62.932 1.00 5.45 56 GLN B N 1
ATOM 1404 C CA . GLN B 1 77 ? -8.786 38.251 61.821 1.00 6.67 56 GLN B CA 1
ATOM 1405 C C . GLN B 1 77 ? -8.489 39.237 60.699 1.00 8.39 56 GLN B C 1
ATOM 1406 O O . GLN B 1 77 ? -9.327 39.404 59.816 1.00 11.05 56 GLN B O 1
ATOM 1412 N N . HIS B 1 78 ? -7.286 39.822 60.716 1.00 6.77 57 HIS B N 1
ATOM 1413 C CA . HIS B 1 78 ? -6.992 40.854 59.708 1.00 8.78 57 HIS B CA 1
ATOM 1414 C C . HIS B 1 78 ? -7.022 40.291 58.294 1.00 12.08 57 HIS B C 1
ATOM 1415 O O . HIS B 1 78 ? -6.616 39.149 58.053 1.00 10.22 57 HIS B O 1
ATOM 1422 N N . SER B 1 79 ? -7.457 41.128 57.335 1.00 13.57 58 SER B N 1
ATOM 1423 C CA . SER B 1 79 ? -7.479 40.739 55.909 1.00 15.34 58 SER B CA 1
ATOM 1424 C C . SER B 1 79 ? -6.098 40.336 55.360 1.00 13.24 58 SER B C 1
ATOM 1425 O O . SER B 1 79 ? -6.011 39.498 54.470 1.00 20.06 58 SER B O 1
ATOM 1428 N N . THR B 1 80 ? -5.019 40.916 55.851 1.00 15.72 59 THR B N 1
ATOM 1429 C CA . THR B 1 80 ? -3.695 40.513 55.391 1.00 19.55 59 THR B CA 1
ATOM 1430 C C . THR B 1 80 ? -3.286 39.056 55.705 1.00 27.76 59 THR B C 1
ATOM 1431 O O . THR B 1 80 ? -2.386 38.512 55.063 1.00 25.27 59 THR B O 1
ATOM 1435 N N . ILE B 1 81 ? -3.934 38.398 56.669 1.00 11.53 60 ILE B N 1
ATOM 1436 C CA . ILE B 1 81 ? -3.570 37.047 56.992 1.00 11.86 60 ILE B CA 1
ATOM 1437 C C . ILE B 1 81 ? -4.305 36.066 56.083 1.00 12.03 60 ILE B C 1
ATOM 1438 O O . ILE B 1 81 ? -5.526 36.149 55.917 1.00 11.56 60 ILE B O 1
ATOM 1443 N N . PRO B 1 82 ? -3.571 35.091 55.502 1.00 14.58 61 PRO B N 1
ATOM 1444 C CA . PRO B 1 82 ? -4.306 34.050 54.778 1.00 19.79 61 PRO B CA 1
ATOM 1445 C C . PRO B 1 82 ? -5.418 33.424 55.675 1.00 14.78 61 PRO B C 1
ATOM 1446 O O . PRO B 1 82 ? -5.209 33.152 56.841 1.00 13.46 61 PRO B O 1
ATOM 1450 N N . ALA B 1 83 ? -6.584 33.177 55.074 1.00 15.31 62 ALA B N 1
ATOM 1451 C CA . ALA B 1 83 ? -7.775 32.718 55.817 1.00 19.00 62 ALA B CA 1
ATOM 1452 C C . ALA B 1 83 ? -7.505 31.527 56.682 1.00 19.70 62 ALA B C 1
ATOM 1453 O O . ALA B 1 83 ? -7.930 31.500 57.831 1.00 16.68 62 ALA B O 1
ATOM 1455 N N . ALA B 1 84 ? -6.766 30.557 56.166 1.00 17.70 63 ALA B N 1
ATOM 1456 C CA . ALA B 1 84 ? -6.469 29.363 56.924 1.00 22.03 63 ALA B CA 1
ATOM 1457 C C . ALA B 1 84 ? -5.468 29.615 58.047 1.00 24.61 63 ALA B C 1
ATOM 1458 O O . ALA B 1 84 ? -5.215 28.739 58.870 1.00 33.77 63 ALA B O 1
ATOM 1460 N N . GLY B 1 85 ? -4.880 30.820 58.088 1.00 17.84 64 GLY B N 1
ATOM 1461 C CA . GLY B 1 85 ? -4.010 31.167 59.191 1.00 17.42 64 GLY B CA 1
ATOM 1462 C C . GLY B 1 85 ? -4.605 32.067 60.277 1.00 11.36 64 GLY B C 1
ATOM 1463 O O . GLY B 1 85 ? -4.009 32.282 61.314 1.00 10.37 64 GLY B O 1
ATOM 1464 N N . ARG B 1 86 ? -5.840 32.504 60.059 1.00 9.47 65 ARG B N 1
ATOM 1465 C CA . ARG B 1 86 ? -6.460 33.419 61.023 1.00 7.25 65 ARG B CA 1
ATOM 1466 C C . ARG B 1 86 ? -6.759 32.683 62.295 1.00 8.20 65 ARG B C 1
ATOM 1467 O O . ARG B 1 86 ? -6.949 31.446 62.300 1.00 10.57 65 ARG B O 1
ATOM 1475 N N . GLY B 1 87 ? -6.762 33.416 63.383 1.00 5.87 66 GLY B N 1
ATOM 1476 C CA . GLY B 1 87 ? -6.945 32.751 64.660 1.00 8.59 66 GLY B CA 1
ATOM 1477 C C . GLY B 1 87 ? -6.562 33.605 65.831 1.00 6.23 66 GLY B C 1
ATOM 1478 O O . GLY B 1 87 ? -6.478 34.834 65.737 1.00 7.59 66 GLY B O 1
ATOM 1479 N N . GLN B 1 88 ? -6.404 32.931 66.979 1.00 5.07 67 GLN B N 1
ATOM 1480 C CA A GLN B 1 88 ? -6.049 33.537 68.229 0.51 4.17 67 GLN B CA 1
ATOM 1481 C CA B GLN B 1 88 ? -5.993 33.562 68.240 0.49 3.94 67 GLN B CA 1
ATOM 1482 C C . GLN B 1 88 ? -4.915 32.730 68.867 1.00 5.53 67 GLN B C 1
ATOM 1483 O O . GLN B 1 88 ? -4.974 31.483 68.833 1.00 5.76 67 GLN B O 1
ATOM 1494 N N . VAL B 1 89 ? -3.911 33.404 69.398 1.00 4.14 68 VAL B N 1
ATOM 1495 C CA . VAL B 1 89 ? -2.753 32.693 69.959 1.00 3.61 68 VAL B CA 1
ATOM 1496 C C . VAL B 1 89 ? -3.155 31.683 71.059 1.00 4.5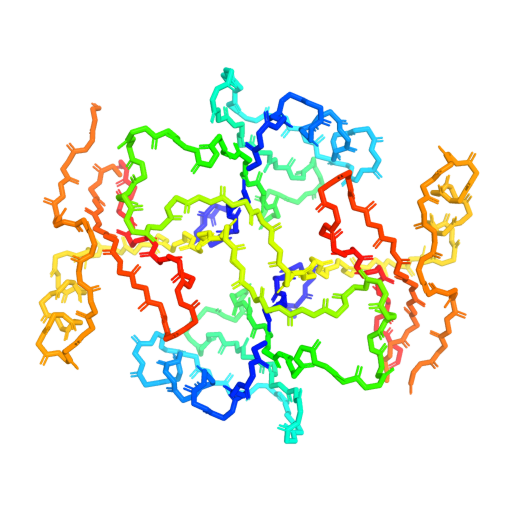5 68 VAL B C 1
ATOM 1497 O O . VAL B 1 89 ? -3.994 31.959 71.920 1.00 5.98 68 VAL B O 1
ATOM 1501 N N . SER B 1 90 ? -2.512 30.523 71.006 1.00 4.19 69 SER B N 1
ATOM 1502 C CA A SER B 1 90 ? -2.654 29.476 72.006 0.51 2.52 69 SER B CA 1
ATOM 1503 C CA B SER B 1 90 ? -2.556 29.603 72.124 0.49 10.36 69 SER B CA 1
ATOM 1504 C C . SER B 1 90 ? -1.387 28.645 71.964 1.00 3.18 69 SER B C 1
ATOM 1505 O O . SER B 1 90 ? -0.672 28.664 70.974 1.00 3.11 69 SER B O 1
ATOM 1510 N N . GLY B 1 91 ? -1.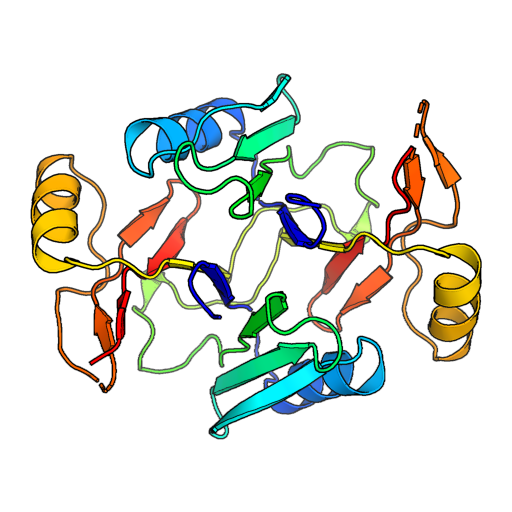163 27.800 72.996 1.00 3.25 70 GLY B N 1
ATOM 1511 C CA . GLY B 1 91 ? -0.140 26.799 72.927 1.00 4.87 70 GLY B CA 1
ATOM 1512 C C . GLY B 1 91 ? 1.258 27.353 72.741 1.00 3.56 70 GLY B C 1
ATOM 1513 O O . GLY B 1 91 ? 2.127 26.817 72.035 1.00 4.83 70 GLY B O 1
ATOM 1514 N N . LEU B 1 92 ? 1.509 28.490 73.409 1.00 3.37 71 LEU B N 1
ATOM 1515 C CA . LEU B 1 92 ? 2.760 29.238 73.285 1.00 4.21 71 LEU B CA 1
ATOM 1516 C C . LEU B 1 92 ? 3.303 29.629 74.661 1.00 3.46 71 LEU B C 1
ATOM 1517 O O . LEU B 1 92 ? 2.583 30.102 75.526 1.00 4.62 71 LEU B O 1
ATOM 1522 N N . ILE B 1 93 ? 4.597 29.462 74.788 1.00 3.46 72 ILE B N 1
ATOM 1523 C CA . ILE B 1 93 ? 5.344 30.068 75.934 1.00 2.66 72 ILE B CA 1
ATOM 1524 C C . ILE B 1 93 ? 6.405 30.984 75.387 1.00 2.83 72 ILE B C 1
ATOM 1525 O O . ILE B 1 93 ? 7.101 30.652 74.399 1.00 3.76 72 ILE B O 1
ATOM 1530 N N . LEU B 1 94 ? 6.532 32.149 76.019 1.00 2.17 73 LEU B N 1
ATOM 1531 C CA . LEU B 1 94 ? 7.698 33.000 75.743 1.00 2.86 73 LEU B CA 1
ATOM 1532 C C . LEU B 1 94 ? 8.686 32.861 76.887 1.00 3.83 73 LEU B C 1
ATOM 1533 O O . LEU B 1 94 ? 8.290 33.119 78.036 1.00 4.37 73 LEU B O 1
ATOM 1538 N N . ASN B 1 95 ? 9.928 32.471 76.639 1.00 3.12 74 ASN B N 1
ATOM 1539 C CA . ASN B 1 95 ? 10.962 32.284 77.686 1.00 5.62 74 ASN B CA 1
ATOM 1540 C C . ASN B 1 95 ? 11.823 33.504 77.687 1.00 6.56 74 ASN B C 1
ATOM 1541 O O . ASN B 1 95 ? 12.433 33.861 76.660 1.00 6.96 74 ASN B O 1
ATOM 1546 N N . PHE B 1 96 ? 11.939 34.144 78.861 1.00 5.93 75 PHE B N 1
ATOM 1547 C CA . PHE B 1 96 ? 12.868 35.273 79.060 1.00 7.40 75 PHE B CA 1
ATOM 1548 C C . PHE B 1 96 ? 13.856 34.926 80.151 1.00 7.57 75 PHE B C 1
ATOM 1549 O O . PHE B 1 96 ? 13.441 34.615 81.255 1.00 9.81 75 PHE B O 1
ATOM 1557 N N . GLU B 1 97 ? 15.147 35.039 79.910 1.00 7.38 76 GLU B N 1
ATOM 1558 C CA . GLU B 1 97 ? 16.158 34.882 80.949 1.00 8.79 76 GLU B CA 1
ATOM 1559 C C . GLU B 1 97 ? 16.364 36.205 81.619 1.00 9.71 76 GLU B C 1
ATOM 1560 O O . GLU B 1 97 ? 16.547 37.231 80.967 1.00 12.39 76 GLU B O 1
ATOM 1566 N N . VAL B 1 98 ? 16.359 36.202 82.960 1.00 11.27 77 VAL B N 1
ATOM 1567 C CA . VAL B 1 98 ? 16.587 37.425 83.741 1.00 12.39 77 VAL B CA 1
ATOM 1568 C C . VAL B 1 98 ? 17.561 37.140 84.875 1.00 12.21 77 VAL B C 1
ATOM 1569 O O . VAL B 1 98 ? 17.763 35.998 85.260 1.00 14.25 77 VAL B O 1
ATOM 1573 N N . ASP B 1 99 ? 18.142 38.199 85.449 1.00 15.14 78 ASP B N 1
ATOM 1574 C CA . ASP B 1 99 ? 19.059 38.077 86.576 1.00 18.10 78 ASP B CA 1
ATOM 1575 C C . ASP B 1 99 ? 18.375 37.740 87.922 1.00 11.91 78 ASP B C 1
ATOM 1576 O O . ASP B 1 99 ? 18.975 37.045 88.765 1.00 18.25 78 ASP B O 1
ATOM 1581 N N . ASP B 1 100 ? 17.154 38.245 88.092 1.00 13.23 79 ASP B N 1
ATOM 1582 C CA . ASP B 1 100 ? 16.566 38.213 89.448 1.00 14.93 79 ASP B CA 1
ATOM 1583 C C . ASP B 1 100 ? 15.091 37.864 89.317 1.00 11.34 79 ASP B C 1
ATOM 1584 O O . ASP B 1 100 ? 14.220 38.719 89.367 1.00 11.08 79 ASP B O 1
ATOM 1589 N N . PRO B 1 101 ? 14.780 36.583 89.085 1.00 10.87 80 PRO B N 1
ATOM 1590 C CA . PRO B 1 101 ? 13.357 36.270 88.914 1.00 11.74 80 PRO B CA 1
ATOM 1591 C C . PRO B 1 101 ? 12.532 36.530 90.220 1.00 9.08 80 PRO B C 1
ATOM 1592 O O . PRO B 1 101 ? 11.319 36.747 90.095 1.00 10.08 80 PRO B O 1
ATOM 1596 N N . ASP B 1 102 ? 13.163 36.499 91.385 1.00 9.57 81 ASP B N 1
ATOM 1597 C CA . ASP B 1 102 ? 12.431 36.756 92.636 1.00 8.97 81 ASP B CA 1
ATOM 1598 C C . ASP B 1 102 ? 11.845 38.156 92.656 1.00 9.58 81 ASP B C 1
ATOM 1599 O O . ASP B 1 102 ? 10.674 38.332 92.906 1.00 9.77 81 ASP B O 1
ATOM 1604 N N . ARG B 1 103 ? 12.681 39.138 92.331 1.00 11.15 82 ARG B N 1
ATO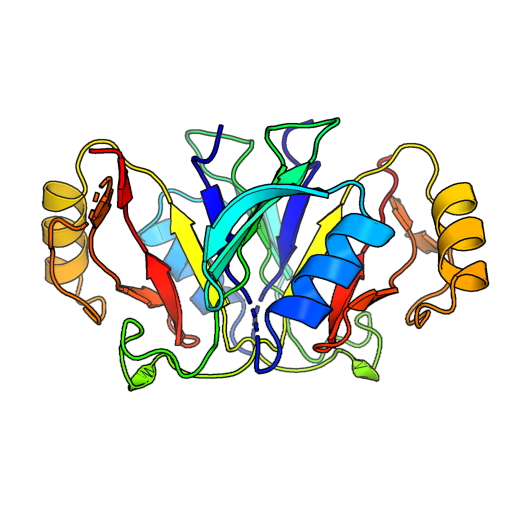M 1605 C CA . ARG B 1 103 ? 12.213 40.511 92.247 1.00 10.99 82 ARG B CA 1
ATOM 1606 C C . ARG B 1 103 ? 11.125 40.690 91.178 1.00 9.61 82 ARG B C 1
ATOM 1607 O O . ARG B 1 103 ? 10.131 41.428 91.384 1.00 10.04 82 ARG B O 1
ATOM 1615 N N . GLU B 1 104 ? 11.285 39.996 90.039 1.00 8.28 83 GLU B N 1
ATOM 1616 C CA . GLU B 1 104 ? 10.283 40.130 88.980 1.00 9.09 83 GLU B CA 1
ATOM 1617 C C . GLU B 1 104 ? 8.957 39.541 89.414 1.00 7.58 83 GLU B C 1
ATOM 1618 O O . GLU B 1 104 ? 7.892 40.144 89.182 1.00 8.53 83 GLU B O 1
ATOM 1624 N N . TYR B 1 105 ? 9.022 38.387 90.109 1.00 7.88 84 TYR B N 1
ATOM 1625 C CA . TYR B 1 105 ? 7.805 37.807 90.662 1.00 7.36 84 TYR B CA 1
ATOM 1626 C C . TYR B 1 105 ? 7.110 38.803 91.620 1.00 6.37 84 TYR B C 1
ATOM 1627 O O . TYR B 1 105 ? 5.867 38.972 91.544 1.00 7.45 84 TYR B O 1
ATOM 1636 N N . ALA B 1 106 ? 7.863 39.443 92.524 1.00 7.02 85 ALA B N 1
ATOM 1637 C CA . ALA B 1 106 ? 7.210 40.323 93.516 1.00 7.65 85 ALA B CA 1
ATOM 1638 C C . ALA B 1 106 ? 6.504 41.470 92.807 1.00 7.75 85 ALA B C 1
ATOM 1639 O O . ALA B 1 106 ? 5.367 41.760 93.127 1.00 9.27 85 ALA B O 1
ATOM 1641 N N . ARG B 1 107 ? 7.155 42.027 91.780 1.00 9.11 86 ARG B N 1
ATOM 1642 C CA . ARG B 1 107 ? 6.576 43.145 91.058 1.00 11.35 86 ARG B CA 1
ATOM 1643 C C . ARG B 1 107 ? 5.354 42.699 90.282 1.00 8.95 86 ARG B C 1
ATOM 1644 O O . ARG B 1 107 ? 4.296 43.337 90.367 1.00 9.61 86 ARG B O 1
ATOM 1652 N N . LEU B 1 108 ? 5.466 41.603 89.540 1.00 7.02 87 LEU B N 1
ATOM 1653 C CA . LEU B 1 108 ? 4.337 41.142 88.747 1.00 7.06 87 LEU B CA 1
ATOM 1654 C C . LEU B 1 108 ? 3.150 40.622 89.520 1.00 6.77 87 LEU B C 1
ATOM 1655 O O . LEU B 1 108 ? 2.002 40.917 89.168 1.00 8.31 87 LEU B O 1
ATOM 1660 N N . GLN B 1 109 ? 3.408 39.870 90.600 1.00 6.73 88 GLN B N 1
ATOM 1661 C CA . GLN B 1 109 ? 2.312 39.413 91.423 1.00 7.13 88 GLN B CA 1
ATOM 1662 C C . GLN B 1 109 ? 1.588 40.638 91.995 1.00 9.17 88 GLN B C 1
ATOM 1663 O O . GLN B 1 109 ? 0.365 40.667 91.976 1.00 9.13 88 GLN B O 1
ATOM 1669 N N . GLN B 1 110 ? 2.323 41.628 92.484 1.00 7.92 89 GLN B N 1
ATOM 1670 C CA . GLN B 1 110 ? 1.678 42.804 93.082 1.00 7.79 89 GLN B CA 1
ATOM 1671 C C . GLN B 1 110 ? 0.913 43.662 92.042 1.00 9.77 89 GLN B C 1
ATOM 1672 O O . GLN B 1 110 ? -0.006 44.394 92.405 1.00 13.12 89 GLN B O 1
ATOM 1678 N N . ALA B 1 111 ? 1.330 43.566 90.777 1.00 8.13 90 ALA B N 1
ATOM 1679 C CA . ALA B 1 111 ? 0.670 44.239 89.660 1.00 11.27 90 ALA B CA 1
ATOM 1680 C C . ALA B 1 111 ? -0.578 43.469 89.253 1.00 12.25 90 ALA B C 1
ATOM 1681 O O . ALA B 1 111 ? -1.322 43.949 88.376 1.00 16.27 90 ALA B O 1
ATOM 1683 N N . GLY B 1 112 ? -0.839 42.302 89.829 1.00 10.08 91 GLY B N 1
ATOM 1684 C CA . GLY B 1 112 ? -2.080 41.581 89.580 1.00 10.31 91 GLY B CA 1
ATOM 1685 C C . GLY B 1 112 ? -2.004 40.562 88.449 1.00 10.56 91 GLY B C 1
ATOM 1686 O O . GLY B 1 112 ? -3.031 40.008 88.059 1.00 13.54 91 GLY B O 1
ATOM 1687 N N . LEU B 1 113 ? -0.810 40.265 87.945 1.00 9.00 92 LEU B N 1
ATOM 1688 C CA . LEU B 1 113 ? -0.725 39.278 86.867 1.00 9.16 92 LEU B CA 1
ATOM 1689 C C . LEU B 1 113 ? -0.981 37.861 87.396 1.00 9.58 92 LEU B C 1
ATOM 1690 O O . LEU B 1 113 ? -0.716 37.545 88.603 1.00 9.27 92 LEU B O 1
ATOM 1695 N N . PRO B 1 114 ? -1.528 36.968 86.547 1.00 8.44 93 PRO B N 1
ATOM 1696 C CA . PRO B 1 114 ? -1.804 35.621 87.006 1.00 9.35 93 PRO B CA 1
ATOM 1697 C C . PRO B 1 114 ? -0.489 34.863 87.256 1.00 8.14 93 PRO B C 1
ATOM 1698 O O . PRO B 1 114 ? 0.415 34.902 86.375 1.00 10.13 93 PRO B O 1
ATOM 1702 N N . ILE B 1 115 ? -0.392 34.117 88.344 1.00 8.42 94 ILE B N 1
ATOM 1703 C CA . ILE B 1 115 ? 0.789 33.349 88.628 1.00 8.01 94 ILE B CA 1
ATOM 1704 C C . ILE B 1 115 ? 0.439 31.896 88.410 1.00 9.25 94 ILE B C 1
ATOM 1705 O O . ILE B 1 115 ? -0.303 31.275 89.202 1.00 10.67 94 ILE B O 1
ATOM 1710 N N . LEU B 1 116 ? 0.964 31.340 87.314 1.00 7.78 95 LEU B N 1
ATOM 1711 C CA . LEU B 1 116 ? 0.636 29.963 86.968 1.00 8.08 95 LEU B CA 1
ATOM 1712 C C . LEU B 1 116 ? 1.594 28.944 87.546 1.00 8.42 95 LEU B C 1
ATOM 1713 O O . LEU B 1 116 ? 1.223 27.806 87.791 1.00 10.81 95 LEU B O 1
ATOM 1718 N N . LEU B 1 117 ? 2.846 29.377 87.786 1.00 8.46 96 LEU B N 1
ATOM 1719 C C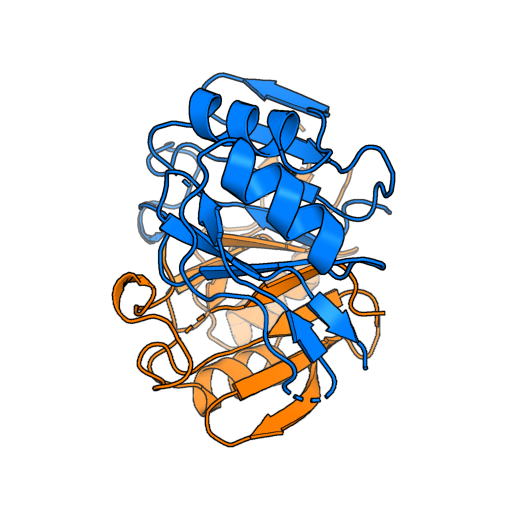A . LEU B 1 117 ? 3.789 28.534 88.509 1.00 9.38 96 LEU B CA 1
ATOM 1720 C C . LEU B 1 117 ? 4.589 29.430 89.425 1.00 9.88 96 LEU B C 1
ATOM 1721 O O . LEU B 1 117 ? 5.187 30.388 88.960 1.00 9.16 96 LEU B O 1
ATOM 1726 N N . THR B 1 118 ? 4.538 29.159 90.728 1.00 8.98 97 THR B N 1
ATOM 1727 C CA . THR B 1 118 ? 5.332 29.958 91.672 1.00 9.22 97 THR B CA 1
ATOM 1728 C C . THR B 1 118 ? 6.824 29.667 91.524 1.00 10.77 97 THR B C 1
ATOM 1729 O O . THR B 1 118 ? 7.234 28.672 90.909 1.00 12.48 97 THR B O 1
ATOM 1733 N N . LEU B 1 119 ? 7.649 30.551 92.094 1.00 8.69 98 LEU B N 1
ATOM 1734 C CA . LEU B 1 119 ? 9.098 30.399 92.049 1.00 9.24 98 LEU B CA 1
ATOM 1735 C C . LEU B 1 119 ? 9.588 29.040 92.457 1.00 13.40 98 LEU B C 1
ATOM 1736 O O . LEU B 1 119 ? 9.246 28.526 93.526 1.00 12.61 98 LEU B O 1
ATOM 1741 N N . ARG B 1 120 ? 10.383 28.425 91.591 1.00 10.91 99 ARG B N 1
ATOM 1742 C CA . ARG B 1 120 ? 11.035 27.200 91.947 1.00 16.50 99 ARG B CA 1
ATOM 1743 C C . ARG B 1 120 ? 12.329 26.940 91.263 1.00 14.41 99 ARG B C 1
ATOM 1744 O O . ARG B 1 120 ? 12.642 27.459 90.172 1.00 13.71 99 ARG B O 1
ATOM 1752 N N . ASP B 1 121 ? 13.064 26.126 91.965 1.00 15.49 100 ASP B N 1
ATOM 1753 C CA . ASP B 1 121 ? 14.331 25.638 91.502 1.00 15.70 100 ASP B CA 1
ATOM 1754 C C . ASP B 1 121 ? 14.155 24.286 90.824 1.00 19.40 100 ASP B C 1
ATOM 1755 O O . ASP B 1 121 ? 13.636 23.329 91.428 1.00 28.45 100 ASP B O 1
ATOM 1760 N N . GLU B 1 122 ? 14.650 24.190 89.604 1.00 18.30 101 GLU B N 1
ATOM 1761 C CA . GLU B 1 122 ? 14.513 22.967 88.829 1.00 20.54 101 GLU B CA 1
ATOM 1762 C C . GLU B 1 122 ? 15.794 22.164 88.933 1.00 20.57 101 GLU B C 1
ATOM 1763 O O . GLU B 1 122 ? 16.852 22.696 89.304 1.00 31.65 101 GLU B O 1
ATOM 1769 N N . ASP B 1 123 ? 15.655 20.872 88.685 1.00 25.14 102 ASP B N 1
ATOM 1770 C CA . ASP B 1 123 ? 16.689 19.904 89.064 1.00 27.90 102 ASP B CA 1
ATOM 1771 C C . ASP B 1 123 ? 18.097 20.198 88.515 1.00 37.62 102 ASP B C 1
ATOM 1772 O O . ASP B 1 123 ? 19.098 20.026 89.243 1.00 42.43 102 ASP B O 1
ATOM 1777 N N . GLN B 1 126 ? 17.506 27.992 85.829 1.00 44.14 105 GLN B N 1
ATOM 1778 C CA . GLN B 1 126 ? 17.143 26.849 86.653 1.00 28.48 105 GLN B CA 1
ATOM 1779 C C . GLN B 1 126 ? 16.307 27.283 87.889 1.00 20.28 105 GLN B C 1
ATOM 1780 O O . GLN B 1 126 ? 15.820 26.446 88.659 1.00 30.11 105 GLN B O 1
ATOM 1786 N N . ARG B 1 127 ? 16.141 28.586 88.059 1.00 13.72 106 ARG B N 1
ATOM 1787 C CA . ARG B 1 127 ? 15.134 29.131 88.977 1.00 12.45 106 ARG B CA 1
ATOM 1788 C C . ARG B 1 127 ? 14.165 29.895 88.111 1.00 12.12 106 ARG B C 1
ATOM 1789 O O . ARG B 1 127 ? 14.584 30.737 87.308 1.00 13.24 106 ARG B O 1
ATOM 1797 N N . HIS B 1 128 ? 12.879 29.652 88.251 1.00 10.01 107 HIS B N 1
ATOM 1798 C CA . HIS B 1 128 ? 11.919 30.354 87.408 1.00 8.73 107 HIS B CA 1
ATOM 1799 C C . HIS B 1 128 ? 10.523 30.449 88.005 1.00 8.93 107 HIS B C 1
ATOM 1800 O O . HIS B 1 128 ? 10.213 29.763 88.996 1.00 8.70 107 HIS B O 1
ATOM 1807 N N . PHE B 1 129 ? 9.689 31.250 87.371 1.00 7.76 108 PHE B N 1
ATOM 1808 C CA . PHE B 1 129 ? 8.244 31.240 87.671 1.00 7.06 108 PHE B CA 1
ATOM 1809 C C . PHE B 1 129 ? 7.520 31.521 86.339 1.00 6.75 108 PHE B C 1
ATOM 1810 O O . PHE B 1 129 ? 8.144 31.974 85.360 1.00 7.00 108 PHE B O 1
ATOM 1818 N N . ILE B 1 130 ? 6.215 31.260 86.295 1.00 6.43 109 ILE B N 1
ATOM 1819 C CA . ILE B 1 130 ? 5.449 31.398 85.051 1.00 5.61 109 ILE B CA 1
ATOM 1820 C C . ILE B 1 130 ? 4.248 32.290 85.309 1.00 6.53 109 ILE B C 1
ATOM 1821 O O . ILE B 1 130 ? 3.458 32.034 86.245 1.00 7.82 109 ILE B O 1
ATOM 1826 N N . THR B 1 131 ? 4.067 33.278 84.431 1.00 5.02 110 THR B N 1
ATOM 1827 C CA . THR B 1 131 ? 2.885 34.101 84.396 1.00 4.74 110 THR B CA 1
ATOM 1828 C C . THR B 1 131 ? 2.257 33.975 82.992 1.00 4.94 110 THR B C 1
ATOM 1829 O O . THR B 1 131 ? 2.552 33.050 82.266 1.00 5.75 110 THR B O 1
ATOM 1833 N N . ALA B 1 132 ? 1.379 34.906 82.648 1.00 6.00 111 ALA B N 1
ATOM 1834 C CA . ALA B 1 132 ? 0.673 34.804 81.334 1.00 5.31 111 ALA B CA 1
ATOM 1835 C C . ALA B 1 132 ? 0.163 36.163 80.962 1.00 4.35 111 ALA B C 1
ATOM 1836 O O . ALA B 1 132 ? -0.122 37.009 81.836 1.00 6.28 111 ALA B O 1
ATOM 1838 N N . ASP B 1 133 ? 0.019 36.365 79.656 1.00 5.57 112 ASP B N 1
ATOM 1839 C CA . ASP B 1 133 ? -0.570 37.573 79.108 1.00 4.77 112 ASP B CA 1
ATOM 1840 C C . ASP B 1 133 ? -2.099 37.397 79.024 1.00 5.02 112 ASP B C 1
ATOM 1841 O O . ASP B 1 133 ? -2.631 36.354 79.342 1.00 7.46 112 ASP B O 1
ATOM 1846 N N . PRO B 1 134 ? -2.798 38.449 78.568 1.00 7.73 113 PRO B N 1
ATOM 1847 C CA . PRO B 1 134 ? -4.252 38.351 78.689 1.00 7.96 113 PRO B CA 1
ATOM 1848 C C . PRO B 1 134 ? -4.895 37.451 77.620 1.00 7.28 113 PRO B C 1
ATOM 1849 O O . PRO B 1 134 ? -6.067 37.068 77.715 1.00 10.20 113 PRO B O 1
ATOM 1853 N N . ASN B 1 135 ? -4.080 37.058 76.624 1.00 6.29 114 ASN B N 1
ATOM 1854 C CA . ASN B 1 135 ? -4.449 36.005 75.652 1.00 5.17 114 ASN B CA 1
ATOM 1855 C C . ASN B 1 135 ? -4.216 34.586 76.157 1.00 6.10 114 ASN B C 1
ATOM 1856 O O . ASN B 1 135 ? -4.614 33.646 75.484 1.00 8.11 114 ASN B O 1
ATOM 1861 N N . GLY B 1 136 ? -3.527 34.459 77.282 1.00 7.09 115 GLY B N 1
ATOM 1862 C CA . GLY B 1 136 ? -3.096 33.137 77.748 1.00 7.96 115 GLY B CA 1
ATOM 1863 C C . GLY B 1 136 ? -1.735 32.710 77.264 1.00 6.83 115 GLY B C 1
ATOM 1864 O O . GLY B 1 136 ? -1.413 31.529 77.445 1.00 9.22 115 GLY B O 1
ATOM 1865 N N . VAL B 1 137 ? -0.963 33.565 76.608 1.00 4.89 116 VAL B N 1
ATOM 1866 C CA . VAL B 1 13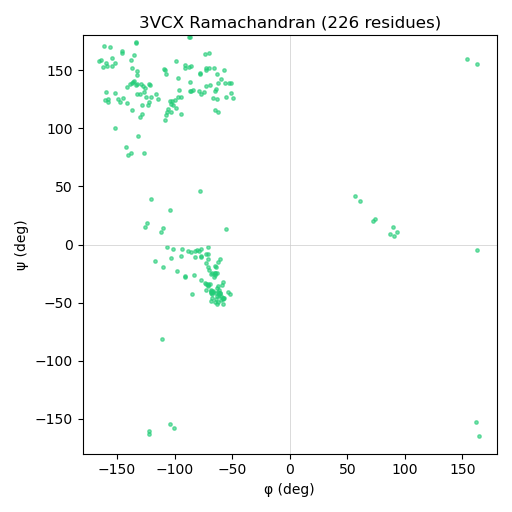7 ? 0.430 33.240 76.279 1.00 5.41 116 VAL B CA 1
ATOM 1867 C C . VAL B 1 137 ? 1.161 33.068 77.619 1.00 4.37 116 VAL B C 1
ATOM 1868 O O . VAL B 1 137 ? 1.141 33.957 78.462 1.00 5.23 116 VAL B O 1
ATOM 1872 N N . LEU B 1 138 ? 1.824 31.924 77.840 1.00 4.82 117 LEU B N 1
ATOM 1873 C CA . LEU B 1 138 ? 2.617 31.739 79.063 1.00 5.73 117 LEU B CA 1
ATOM 1874 C C . LEU B 1 138 ? 3.932 32.471 78.931 1.00 4.61 117 LEU B C 1
ATOM 1875 O O . LEU B 1 138 ? 4.495 32.565 77.825 1.00 4.87 117 LEU B O 1
ATOM 1880 N N . ILE B 1 139 ? 4.412 32.975 80.072 1.00 4.60 118 ILE B N 1
ATOM 1881 C CA . ILE B 1 139 ? 5.641 33.782 80.108 1.00 5.03 118 ILE B CA 1
ATOM 1882 C C . ILE B 1 139 ? 6.487 33.166 81.192 1.00 5.02 118 ILE B C 1
ATOM 1883 O O . ILE B 1 139 ? 6.107 33.223 82.368 1.00 5.04 118 ILE B O 1
ATOM 1888 N N . ASP B 1 140 ? 7.574 32.517 80.795 1.00 5.13 119 ASP B N 1
ATOM 1889 C CA . ASP B 1 140 ? 8.445 31.763 81.727 1.00 5.72 119 ASP B CA 1
ATOM 1890 C C . ASP B 1 140 ? 9.669 32.647 81.954 1.00 5.85 119 ASP B C 1
ATOM 1891 O O . ASP B 1 140 ? 10.421 32.953 81.024 1.00 6.22 119 ASP B O 1
ATOM 1896 N N . ILE B 1 141 ? 9.796 33.109 83.209 1.00 5.68 120 ILE B N 1
ATOM 1897 C CA A ILE B 1 141 ? 10.850 34.055 83.600 0.51 7.86 120 ILE B CA 1
ATOM 1898 C CA B ILE B 1 141 ? 10.832 34.072 83.626 0.49 6.65 120 ILE B CA 1
ATOM 1899 C C . ILE B 1 141 ? 11.898 33.276 84.367 1.00 7.54 120 ILE B C 1
ATOM 1900 O O . ILE B 1 141 ? 11.630 32.764 85.461 1.00 7.78 120 ILE B O 1
ATOM 1909 N N . ILE B 1 142 ? 13.080 33.150 83.771 1.00 7.97 121 ILE B N 1
ATOM 1910 C CA . ILE B 1 142 ? 14.071 32.130 84.129 1.00 8.74 121 ILE B CA 1
ATOM 1911 C C . ILE B 1 142 ? 15.446 32.712 84.452 1.00 10.44 121 ILE B C 1
ATOM 1912 O O . ILE B 1 142 ? 15.974 33.565 83.707 1.00 11.17 121 ILE B O 1
ATOM 1917 N N . LYS B 1 143 ? 16.034 32.231 85.540 1.00 11.39 122 LYS B N 1
ATOM 1918 C CA . LYS B 1 143 ? 17.425 32.552 85.833 1.00 14.70 122 LYS B CA 1
ATOM 1919 C C . LYS B 1 143 ? 18.250 31.317 85.481 1.00 15.99 122 LYS B C 1
ATOM 1920 O O . LYS B 1 143 ? 18.046 30.223 86.071 1.00 18.37 122 LYS B O 1
ATOM 1926 N N . PRO B 1 144 ? 19.249 31.492 84.591 1.00 24.77 123 PRO B N 1
ATOM 1927 C CA . PRO B 1 144 ? 20.251 30.475 84.216 1.00 34.48 123 PRO B CA 1
ATOM 1928 C C . PRO B 1 144 ? 21.049 29.936 85.429 1.00 28.06 123 PRO B C 1
ATOM 1929 O O . PRO B 1 144 ? 21.256 30.645 86.432 1.00 28.36 123 PRO B O 1
ATOM 1933 N N . ILE B 1 145 ? 21.473 28.685 85.325 1.00 36.40 124 ILE B N 1
ATOM 1934 C CA . ILE B 1 145 ? 22.566 28.173 86.155 1.00 42.08 124 ILE B CA 1
ATOM 1935 C C . ILE B 1 145 ? 23.732 29.179 86.137 1.00 37.07 124 ILE B C 1
ATOM 1936 O O . ILE B 1 145 ? 24.210 29.621 87.191 1.00 39.75 124 ILE B O 1
#

CATH classification: 3.30.720.120 (+1 more: 3.30.720.110)

Sequence (239 aa):
RSTSSYYPVITSDVAATAAFYCQHFGFRRPLFEADWYVHLQSAEDPAVNLAIILDGQHSTIPAAGRGQVSSGLILNFEVDDPDREYARLQQAGLPILLTLRDEGQRHFITADPNGVLIDIIIKPISTSYYPVITSDVAATAAFYCQHFGFRPLFEADWYVHLQSAEDPAVNLAIILDGQHSTIPAAGRGQQVSSGLILNFEVDDPDREYARLQQAGLPILLTLRDEDQRHFITADPNGVLIDIIIKPI

InterPro domains:
  IPR004360 Glyoxalase/fosfomycin resistance/dioxygenase domain [PF00903] (9-119)
  IPR029068 Glyoxalase/Bleomycin resistance protein/Dihydroxybiphenyl dioxygenase [SSF54593] (6-123)
  IPR037523 Vicinal oxygen chelate (VOC), core domain [PS51819] (4-123)

Secondary structure (DSSP, 8-state):
-TTSEEEE----HHHHHHHHHHHH-EEEEEEETTEEEEEESS-TT-EEEEE-TT-TTS-GGG-S--BS-EEEEE-S-HHHHHHHHHHTT---SEEEEE--EEEEEEE-TT--EEEEEEE-/--SEEEE----HHHHHHHHHHHS-EEEEEEETTEEEEEESS-TT-EEEEE-TT-TTS-GGG----BS-EEEEE-S-HHHHHHHHHHTT---SEEEEE---EEEEEE-TT--EEEEEE--

Organism: Rhodopseudomonas palustris (strain ATCC BAA-98 / CGA009) (NCBI:txid258594)